Protein 2RK0 (pdb70)

B-factor: mean 25.11, std 7.61, range [10.43, 60.38]

CATH classification: 3.10.180.10

Nearest PDB structures (foldseek):
  2rk0-assembly1_A  TM=1.008E+00  e=3.503E-29  Parafrankia sp. EAN1pec
  2rk0-assembly1_B  TM=9.893E-01  e=8.259E-25  Parafrankia sp. EAN1pec
  3e5d-assembly1_A-2  TM=8.668E-01  e=5.457E-07  Listeria monocytogenes serotype 4b str. F2365
  3vcx-assembly1_B  TM=6.647E-01  e=2.657E-06  Rhodopseudomonas palustris CGA009
  3vcx-assembly1_A  TM=6.670E-01  e=6.870E-06  Rhodopseudomonas palustris CGA009

Structure (mmCIF, N/CA/C/O backbone):
data_2RK0
#
_entry.id   2RK0
#
_cell.length_a   69.445
_cell.length_b   69.445
_cell.length_c   213.958
_cell.angle_alpha   90.00
_cell.angle_beta   90.00
_cell.angle_gamma   120.00
#
_symmetry.space_group_name_H-M   'P 61 2 2'
#
loop_
_entity.id
_entity.type
_entity.pdbx_description
1 polymer 'Glyoxalase/Bleomycin resistance protein/dioxygenase domain'
2 water water
#
loop_
_atom_site.group_PDB
_atom_site.id
_atom_site.type_symbol
_atom_site.label_atom_id
_atom_site.label_alt_id
_atom_site.label_comp_id
_atom_site.label_asym_id
_atom_site.label_entity_id
_atom_site.label_seq_id
_atom_site.pdbx_PDB_ins_code
_atom_site.Cartn_x
_atom_site.Cartn_y
_atom_site.Cartn_z
_atom_site.occupancy
_atom_site.B_iso_or_equiv
_atom_site.auth_seq_id
_atom_site.auth_comp_id
_atom_site.auth_asym_id
_atom_site.auth_atom_id
_atom_site.pdbx_PDB_model_num
ATOM 1 N N . SER A 1 2 ? 62.554 15.692 -0.661 1.00 29.54 2 SER A N 1
ATOM 2 C CA . SER A 1 2 ? 61.225 15.646 0.003 1.00 30.17 2 SER A CA 1
ATOM 3 C C . SER A 1 2 ? 60.358 16.848 -0.378 1.00 29.80 2 SER A C 1
ATOM 4 O O . SER A 1 2 ? 60.864 17.859 -0.869 1.00 26.80 2 SER A O 1
ATOM 7 N N . LEU A 1 3 ? 59.049 16.726 -0.166 1.00 29.33 3 LEU A N 1
ATOM 8 C CA . LEU A 1 3 ? 58.125 17.818 -0.453 1.00 30.95 3 LEU A CA 1
ATOM 9 C C . LEU A 1 3 ? 58.563 18.945 0.459 1.00 30.59 3 LEU A C 1
ATOM 10 O O . LEU A 1 3 ? 58.922 18.700 1.606 1.00 33.02 3 LEU A O 1
ATOM 15 N N . SER A 1 4 ? 58.533 20.176 -0.034 1.00 29.86 4 SER A N 1
ATOM 16 C CA . SER A 1 4 ? 58.976 21.302 0.777 1.00 29.47 4 SER A CA 1
ATOM 17 C C . SER A 1 4 ? 57.988 22.450 0.899 1.00 29.61 4 SER A C 1
ATOM 18 O O . SER A 1 4 ? 58.377 23.571 1.234 1.00 33.11 4 SER A O 1
ATOM 21 N N . GLY A 1 5 ? 56.715 22.192 0.630 1.00 27.04 5 GLY A N 1
ATOM 22 C CA . GLY A 1 5 ? 55.734 23.255 0.747 1.00 24.88 5 GLY A CA 1
ATOM 23 C C . GLY A 1 5 ? 55.008 23.597 -0.538 1.00 24.32 5 GLY A C 1
ATOM 24 O O . GLY A 1 5 ? 54.925 22.779 -1.462 1.00 22.03 5 GLY A O 1
ATOM 25 N N . VAL A 1 6 ? 54.477 24.814 -0.591 1.00 24.24 6 VAL A N 1
ATOM 26 C CA . VAL A 1 6 ? 53.742 25.277 -1.756 1.00 23.90 6 VAL A CA 1
ATOM 27 C C . VAL A 1 6 ? 54.627 26.061 -2.716 1.00 23.64 6 VAL A C 1
ATOM 28 O O . VAL A 1 6 ? 55.239 27.055 -2.338 1.00 24.36 6 VAL A O 1
ATOM 32 N N . SER A 1 7 ? 54.696 25.607 -3.962 1.00 21.34 7 SER A N 1
ATOM 33 C CA . SER A 1 7 ? 55.483 26.295 -4.977 1.00 22.80 7 SER A CA 1
ATOM 34 C C . SER A 1 7 ? 54.679 27.525 -5.408 1.00 22.61 7 SER A C 1
ATOM 35 O O . SER A 1 7 ? 55.212 28.628 -5.559 1.00 23.77 7 SER A O 1
ATOM 38 N N . HIS A 1 8 ? 53.384 27.319 -5.606 1.00 22.03 8 HIS A N 1
ATOM 39 C CA . HIS A 1 8 ? 52.490 28.404 -5.976 1.00 21.73 8 HIS A CA 1
ATOM 40 C C . HIS A 1 8 ? 51.050 27.942 -6.047 1.00 20.30 8 HIS A C 1
ATOM 41 O O . HIS A 1 8 ? 50.759 26.750 -6.150 1.00 19.30 8 HIS A O 1
ATOM 48 N N . VAL A 1 9 ? 50.143 28.901 -5.978 1.00 19.05 9 VAL A N 1
ATOM 49 C CA . VAL A 1 9 ? 48.730 28.585 -6.044 1.00 19.60 9 VAL A CA 1
ATOM 50 C C . VAL A 1 9 ? 48.155 29.265 -7.263 1.00 19.60 9 VAL A C 1
ATOM 51 O O . VAL A 1 9 ? 48.325 30.466 -7.453 1.00 19.30 9 VAL A O 1
ATOM 55 N N . SER A 1 10 ? 47.484 28.493 -8.103 1.00 18.79 10 SER A N 1
ATOM 56 C CA . SER A 1 10 ? 46.878 29.070 -9.284 1.00 19.55 10 SER A CA 1
ATOM 57 C C . SER A 1 10 ? 45.373 29.120 -9.047 1.00 18.63 10 SER A C 1
ATOM 58 O O . SER A 1 10 ? 44.744 28.092 -8.796 1.00 19.82 10 SER A O 1
ATOM 61 N N . LEU A 1 11 ? 44.811 30.323 -9.110 1.00 18.60 11 LEU A N 1
ATOM 62 C CA . LEU A 1 11 ? 43.387 30.533 -8.891 1.00 16.36 11 LEU A CA 1
ATOM 63 C C . LEU A 1 11 ? 42.654 30.857 -10.181 1.00 17.79 11 LEU A C 1
ATOM 64 O O . LEU A 1 11 ? 43.170 31.572 -11.039 1.00 18.30 11 LEU A O 1
ATOM 69 N N . THR A 1 12 ? 41.451 30.316 -10.316 1.00 16.80 12 THR A N 1
ATOM 70 C CA . THR A 1 12 ? 40.625 30.586 -11.478 1.00 17.40 12 THR A CA 1
ATOM 71 C C . THR A 1 12 ? 39.751 31.787 -11.132 1.00 16.70 12 THR A C 1
ATOM 72 O O . THR A 1 12 ? 39.069 31.791 -10.100 1.00 16.77 12 THR A O 1
ATOM 76 N N . VAL A 1 13 ? 39.794 32.804 -11.983 1.00 17.00 13 VAL A N 1
ATOM 77 C CA . VAL A 1 13 ? 39.019 34.024 -11.767 1.00 19.73 13 VAL A CA 1
ATOM 78 C C . VAL A 1 13 ? 38.212 34.392 -13.008 1.00 20.69 13 VAL A C 1
ATOM 79 O O . VAL A 1 13 ? 38.620 34.103 -14.129 1.00 19.77 13 VAL A O 1
ATOM 83 N N . ARG A 1 14 ? 37.068 35.032 -12.798 1.00 21.32 14 ARG A N 1
ATOM 84 C CA . ARG A 1 14 ? 36.198 35.415 -13.906 1.00 23.43 14 ARG A CA 1
ATOM 85 C C . ARG A 1 14 ? 36.797 36.521 -14.774 1.00 22.21 14 ARG A C 1
ATOM 86 O O . ARG A 1 14 ? 36.740 36.460 -16.000 1.00 22.93 14 ARG A O 1
ATOM 94 N N . ASP A 1 15 ? 37.373 37.526 -14.126 1.00 22.31 15 ASP A N 1
ATOM 95 C CA . ASP A 1 15 ? 37.979 38.639 -14.836 1.00 23.18 15 ASP A CA 1
ATOM 96 C C . ASP A 1 15 ? 39.406 38.885 -14.345 1.00 22.11 15 ASP A C 1
ATOM 97 O O . ASP A 1 15 ? 39.620 39.391 -13.240 1.00 22.43 15 ASP A O 1
ATOM 102 N N . LEU A 1 16 ? 40.377 38.532 -15.180 1.00 21.97 16 LEU A N 1
ATOM 103 C CA . LEU A 1 16 ? 41.786 38.682 -14.842 1.00 22.28 16 LEU A CA 1
ATOM 104 C C . LEU A 1 16 ? 42.188 40.072 -14.347 1.00 24.40 16 LEU A C 1
ATOM 105 O O . LEU A 1 16 ? 42.796 40.207 -13.280 1.00 22.65 16 LEU A O 1
ATOM 110 N N . ASP A 1 17 ? 41.857 41.103 -15.116 1.00 24.84 17 ASP A N 1
ATOM 111 C CA . ASP A 1 17 ? 42.216 42.466 -14.732 1.00 26.47 17 ASP A CA 1
ATOM 112 C C . ASP A 1 17 ? 41.629 42.876 -13.393 1.00 24.39 17 ASP A C 1
ATOM 113 O O . ASP A 1 17 ? 42.300 43.503 -12.581 1.00 24.94 17 ASP A O 1
ATOM 118 N N . ILE A 1 18 ? 40.370 42.529 -13.167 1.00 23.54 18 ILE A N 1
ATOM 119 C CA . ILE A 1 18 ? 39.723 42.886 -11.912 1.00 22.11 18 ILE A CA 1
ATOM 120 C C . ILE A 1 18 ? 40.448 42.228 -10.744 1.00 21.31 18 ILE A C 1
ATOM 121 O O . ILE A 1 18 ? 40.686 42.861 -9.717 1.00 22.22 18 ILE A O 1
ATOM 126 N N . SER A 1 19 ? 40.817 40.963 -10.912 1.00 19.81 19 SER A N 1
ATOM 127 C CA . SER A 1 19 ? 41.519 40.227 -9.860 1.00 20.71 19 SER A CA 1
ATOM 128 C C . SER A 1 19 ? 42.931 40.756 -9.597 1.00 20.65 19 SER A C 1
ATOM 129 O O . SER A 1 19 ? 43.368 40.838 -8.448 1.00 21.57 19 SER A O 1
ATOM 132 N N . CYS A 1 20 ? 43.642 41.111 -10.662 1.00 21.22 20 CYS A N 1
ATOM 133 C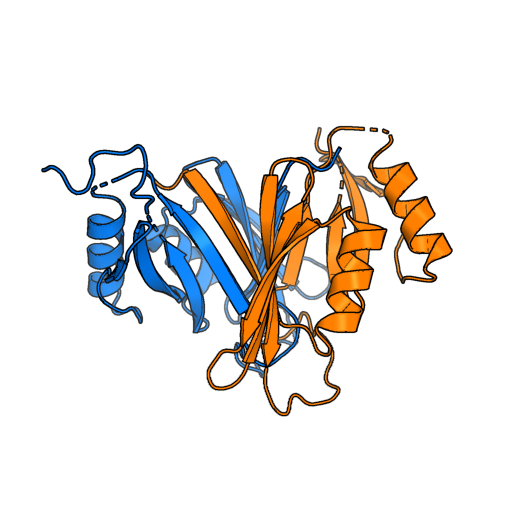 CA . CYS A 1 20 ? 44.993 41.632 -10.513 1.00 20.62 20 CYS A CA 1
ATOM 134 C C . CYS A 1 20 ? 44.955 42.868 -9.638 1.00 20.46 20 CYS A C 1
ATOM 135 O O . CYS A 1 20 ? 45.757 43.011 -8.723 1.00 20.68 20 CYS A O 1
ATOM 138 N N . ARG A 1 21 ? 44.023 43.768 -9.928 1.00 21.10 21 ARG A N 1
ATOM 139 C CA . ARG A 1 21 ? 43.895 44.981 -9.138 1.00 22.26 21 ARG A CA 1
ATOM 140 C C . ARG A 1 21 ? 43.486 44.661 -7.696 1.00 20.93 21 ARG A C 1
ATOM 141 O O . ARG A 1 21 ? 43.985 45.272 -6.750 1.00 20.08 21 ARG A O 1
ATOM 149 N N . TRP A 1 22 ? 42.589 43.695 -7.528 1.00 19.38 22 TRP A N 1
ATOM 150 C CA . TRP A 1 22 ? 42.138 43.333 -6.193 1.00 17.85 22 TRP A CA 1
ATOM 151 C C . TRP A 1 22 ? 43.292 42.790 -5.353 1.00 17.22 22 TRP A C 1
ATOM 152 O O . TRP A 1 22 ? 43.523 43.234 -4.232 1.00 17.29 22 TRP A O 1
ATOM 163 N N . TYR A 1 23 ? 44.016 41.819 -5.892 1.00 16.81 23 TYR A N 1
ATOM 164 C CA . TYR A 1 23 ? 45.115 41.248 -5.142 1.00 16.64 23 TYR A CA 1
ATOM 165 C C . TYR A 1 23 ?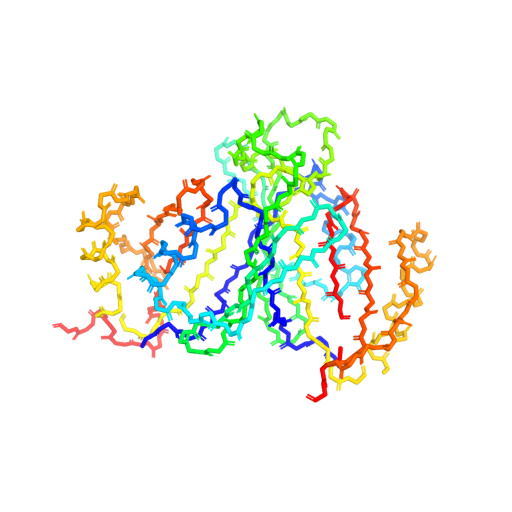 46.232 42.257 -4.880 1.00 18.26 23 TYR A C 1
ATOM 166 O O . TYR A 1 23 ? 46.834 42.262 -3.805 1.00 18.56 23 TYR A O 1
ATOM 175 N N . THR A 1 24 ? 46.493 43.121 -5.854 1.00 18.64 24 THR A N 1
ATOM 176 C CA . THR A 1 24 ? 47.540 44.128 -5.710 1.00 20.92 24 THR A CA 1
ATOM 177 C C . THR A 1 24 ? 47.197 45.061 -4.563 1.00 22.50 24 THR A C 1
ATOM 178 O O . THR A 1 24 ? 48.005 45.289 -3.660 1.00 23.56 24 THR A O 1
ATOM 182 N N . GLU A 1 25 ? 45.977 45.580 -4.601 1.00 23.53 25 GLU A N 1
ATOM 183 C CA . GLU A 1 25 ? 45.479 46.512 -3.599 1.00 25.19 25 GLU A CA 1
ATOM 184 C C . GLU A 1 25 ? 45.316 45.941 -2.189 1.00 24.77 25 GLU A C 1
ATOM 185 O O . GLU A 1 25 ? 45.670 46.593 -1.202 1.00 22.97 25 GLU A O 1
ATOM 191 N N . ILE A 1 26 ? 44.777 44.728 -2.096 1.00 22.96 26 ILE A N 1
ATOM 192 C CA . ILE A 1 26 ? 44.541 44.092 -0.802 1.00 20.80 26 ILE A CA 1
ATOM 193 C C . ILE A 1 26 ? 45.732 43.370 -0.178 1.00 19.40 26 ILE A C 1
ATOM 194 O O . ILE A 1 26 ? 46.029 43.567 0.992 1.00 19.06 26 ILE A O 1
ATOM 199 N N . LEU A 1 27 ? 46.407 42.530 -0.953 1.00 19.83 27 LEU A N 1
ATOM 200 C CA . LEU A 1 27 ? 47.519 41.755 -0.413 1.00 21.33 27 LEU A CA 1
ATOM 201 C C . LEU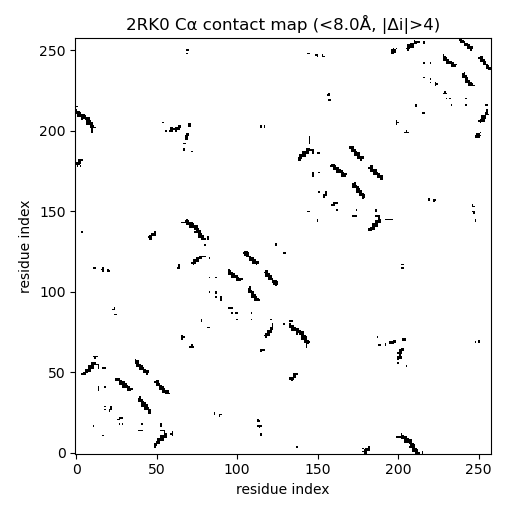 A 1 27 ? 48.899 42.171 -0.897 1.00 22.64 27 LEU A C 1
ATOM 202 O O . LEU A 1 27 ? 49.877 41.467 -0.650 1.00 22.40 27 LEU A O 1
ATOM 207 N N . ASP A 1 28 ? 48.987 43.312 -1.571 1.00 21.92 28 ASP A N 1
ATOM 208 C CA . ASP A 1 28 ? 50.272 43.778 -2.084 1.00 22.98 28 ASP A CA 1
ATOM 209 C C . ASP A 1 28 ? 50.867 42.756 -3.026 1.00 21.88 28 ASP A C 1
ATOM 210 O O . ASP A 1 28 ? 52.085 42.618 -3.129 1.00 19.62 28 ASP A O 1
ATOM 215 N N . TRP A 1 29 ? 49.991 42.017 -3.694 1.00 21.53 29 TRP A N 1
ATOM 216 C CA . TRP A 1 29 ? 50.411 41.032 -4.682 1.00 21.28 29 TRP A CA 1
ATOM 217 C C . TRP A 1 29 ? 51.119 41.860 -5.744 1.00 21.18 29 TRP A C 1
ATOM 218 O O . TRP A 1 29 ? 50.639 42.927 -6.103 1.00 19.50 29 TRP A O 1
ATOM 229 N N . LYS A 1 30 ? 52.257 41.385 -6.237 1.00 24.78 30 LYS A N 1
ATOM 230 C CA . LYS A 1 30 ? 52.978 42.113 -7.274 1.00 25.58 30 LYS A CA 1
ATOM 231 C C . LYS A 1 30 ? 53.079 41.268 -8.531 1.00 25.92 30 LYS A C 1
ATOM 232 O O . LYS A 1 30 ? 53.695 40.206 -8.527 1.00 25.09 30 LYS A O 1
ATOM 238 N N . GLU A 1 31 ? 52.484 41.758 -9.611 1.00 26.27 31 GLU A N 1
ATOM 239 C CA . GLU A 1 31 ? 52.493 41.054 -10.885 1.00 26.72 31 GLU A CA 1
ATOM 240 C C . GLU A 1 31 ? 53.897 41.026 -11.483 1.00 27.65 31 GLU A C 1
ATOM 241 O O . GLU A 1 31 ? 54.547 42.064 -11.592 1.00 24.89 31 GLU A O 1
ATOM 247 N N . LEU A 1 32 ? 54.362 39.839 -11.865 1.00 27.98 32 LEU A N 1
ATOM 248 C CA . LEU A 1 32 ? 55.684 39.704 -12.466 1.00 30.27 32 LEU A CA 1
ATOM 249 C C . LEU A 1 32 ? 55.589 39.503 -13.974 1.00 31.55 32 LEU A C 1
ATOM 250 O O . LEU A 1 32 ? 56.502 39.860 -14.715 1.00 30.46 32 LEU A O 1
ATOM 255 N N . VAL A 1 33 ? 54.481 38.928 -14.424 1.00 32.00 33 VAL A N 1
ATOM 256 C CA . VAL A 1 33 ? 54.290 38.692 -15.847 1.00 33.03 33 VAL A CA 1
ATOM 257 C C . VAL A 1 33 ? 52.904 38.141 -16.116 1.00 33.49 33 VAL A C 1
ATOM 258 O O . VAL A 1 33 ? 52.390 37.331 -15.350 1.00 31.74 33 VAL A O 1
ATOM 262 N N . ARG A 1 34 ? 52.285 38.606 -17.194 1.00 34.42 34 ARG A N 1
ATOM 263 C CA . ARG A 1 34 ? 50.974 38.106 -17.549 1.00 36.10 34 ARG A CA 1
ATOM 264 C C . ARG A 1 34 ? 51.059 37.608 -18.976 1.00 37.04 34 ARG A C 1
ATOM 265 O O . ARG A 1 34 ? 51.780 38.171 -19.804 1.00 38.25 34 ARG A O 1
ATOM 273 N N . GLY A 1 35 ? 50.337 36.538 -19.265 1.00 35.41 35 GLY A N 1
ATOM 274 C CA . GLY A 1 35 ? 50.394 36.001 -20.600 1.00 36.59 35 GLY A CA 1
ATOM 275 C C . GLY A 1 35 ? 49.127 35.337 -21.071 1.00 37.68 35 GLY A C 1
ATOM 276 O O . GLY A 1 35 ? 48.042 35.514 -20.509 1.00 36.38 35 GLY A O 1
ATOM 277 N N . ARG A 1 36 ? 49.288 34.548 -22.120 1.00 38.03 36 ARG A N 1
ATOM 278 C CA . ARG A 1 36 ? 48.186 33.842 -22.730 1.00 38.91 36 ARG A CA 1
ATOM 279 C C . ARG A 1 36 ? 48.514 32.359 -22.781 1.00 39.35 36 ARG A C 1
ATOM 280 O O . ARG A 1 36 ? 49.640 31.968 -23.090 1.00 39.53 36 ARG A O 1
ATOM 288 N N . GLY A 1 37 ? 47.531 31.537 -22.440 1.00 38.90 37 GLY A N 1
ATOM 289 C CA . GLY A 1 37 ? 47.719 30.102 -22.483 1.00 38.04 37 GLY A CA 1
ATOM 290 C C . GLY A 1 37 ? 46.862 29.604 -23.625 1.00 37.85 37 GLY A C 1
ATOM 291 O O . GLY A 1 37 ? 46.405 30.402 -24.445 1.00 37.84 37 GLY A O 1
ATOM 292 N N . ASP A 1 38 ? 46.636 28.299 -23.690 1.00 37.36 38 ASP A N 1
ATOM 293 C CA . ASP A 1 38 ? 45.809 27.733 -24.748 1.00 36.60 38 ASP A CA 1
ATOM 294 C C . ASP A 1 38 ? 44.387 28.302 -24.693 1.00 34.97 38 ASP A C 1
ATOM 295 O O . ASP A 1 38 ? 43.914 28.913 -25.652 1.00 33.55 38 ASP A O 1
ATOM 300 N N . THR A 1 39 ? 43.713 28.105 -23.564 1.00 32.54 39 THR A N 1
ATOM 301 C CA . THR A 1 39 ? 42.349 28.590 -23.393 1.00 30.70 39 THR A CA 1
ATOM 302 C C . THR A 1 39 ? 42.225 29.549 -22.211 1.00 30.97 39 THR A C 1
ATOM 303 O O . THR A 1 39 ? 41.122 29.786 -21.711 1.00 29.82 39 THR A O 1
ATOM 307 N N . THR A 1 40 ? 43.350 30.101 -21.771 1.00 29.15 40 THR A N 1
ATOM 308 C CA . THR A 1 40 ? 43.338 31.009 -20.630 1.00 28.78 40 THR A CA 1
ATOM 309 C C . THR A 1 40 ? 44.265 32.210 -20.768 1.00 29.27 40 THR A C 1
ATOM 310 O O . THR A 1 40 ? 45.139 32.248 -21.633 1.00 29.38 40 THR A O 1
ATOM 314 N N . SER A 1 41 ? 44.041 33.186 -19.893 1.00 29.12 41 SER A N 1
ATOM 315 C CA . SER A 1 41 ? 44.859 34.388 -19.788 1.00 29.21 41 SER A CA 1
ATOM 316 C C . SER A 1 41 ? 45.347 34.269 -18.348 1.00 28.35 41 SER A C 1
ATOM 317 O O . SER A 1 41 ? 44.583 33.865 -17.472 1.00 28.36 41 SER A O 1
ATOM 320 N N . PHE A 1 42 ? 46.605 34.600 -18.092 1.00 27.96 42 PHE A N 1
ATOM 321 C CA . PHE A 1 42 ? 47.115 34.482 -16.738 1.00 27.87 42 PHE A CA 1
ATOM 322 C C . PHE A 1 42 ? 47.995 35.656 -16.345 1.00 26.98 42 PHE A C 1
ATOM 323 O O . PHE A 1 42 ? 48.483 36.408 -17.195 1.00 27.62 42 PHE A O 1
ATOM 331 N N . ALA A 1 43 ? 48.179 35.800 -15.041 1.00 24.20 43 ALA A N 1
ATOM 332 C CA . ALA A 1 43 ? 49.020 36.839 -14.475 1.00 23.38 43 ALA A CA 1
ATOM 333 C C . ALA A 1 43 ? 49.666 36.207 -13.256 1.00 23.40 43 ALA A C 1
ATOM 334 O O . ALA A 1 43 ? 48.982 35.791 -12.319 1.00 21.12 43 ALA A O 1
ATOM 336 N N . HIS A 1 44 ? 50.987 36.101 -13.292 1.00 24.28 44 HIS A N 1
ATOM 337 C CA . HIS A 1 44 ? 51.736 35.520 -12.195 1.00 23.84 44 HIS A CA 1
ATOM 338 C C . HIS A 1 44 ? 52.322 36.631 -11.336 1.00 23.92 44 HIS A C 1
ATOM 339 O O . HIS A 1 44 ? 53.006 37.518 -11.841 1.00 23.30 44 HIS A O 1
ATOM 346 N N . GLY A 1 45 ? 52.053 36.574 -10.038 1.00 21.52 45 GLY A N 1
ATOM 347 C CA . GLY A 1 45 ? 52.579 37.576 -9.133 1.00 22.29 45 GLY A CA 1
ATOM 348 C C . GLY A 1 45 ? 53.047 36.937 -7.841 1.00 22.11 45 GLY A C 1
ATOM 349 O O . GLY A 1 45 ? 52.841 35.742 -7.618 1.00 19.86 45 GLY A O 1
ATOM 350 N N . VAL A 1 46 ? 53.688 37.726 -6.987 1.00 21.71 46 VAL A N 1
ATOM 351 C CA . VAL A 1 46 ? 54.162 37.210 -5.712 1.00 22.49 46 VAL A CA 1
ATOM 352 C C . VAL A 1 46 ? 53.675 38.105 -4.590 1.00 22.67 46 VAL A C 1
ATOM 353 O O . VAL A 1 46 ? 53.535 39.317 -4.764 1.00 21.92 46 VAL A O 1
ATOM 357 N N . LEU A 1 47 ? 53.407 37.501 -3.440 1.00 23.04 47 LEU A N 1
ATOM 358 C CA . LEU A 1 47 ? 52.938 38.240 -2.276 1.00 24.62 47 LEU A CA 1
ATOM 359 C C . LEU A 1 47 ? 54.099 38.524 -1.342 1.00 26.34 47 LEU A C 1
ATOM 360 O O . LEU A 1 47 ? 55.156 37.903 -1.443 1.00 27.62 47 LEU A O 1
ATOM 365 N N . PRO A 1 48 ? 53.928 39.493 -0.436 1.00 27.65 48 PRO A N 1
ATOM 366 C CA . PRO A 1 48 ? 55.029 39.756 0.488 1.00 28.96 48 PRO A CA 1
ATOM 367 C C . PRO A 1 48 ? 55.204 38.419 1.218 1.00 31.42 48 PRO A C 1
ATOM 368 O O . PRO A 1 48 ? 54.218 37.715 1.469 1.00 31.55 48 PRO A O 1
ATOM 372 N N . GLY A 1 49 ? 56.439 38.055 1.540 1.00 30.99 49 GLY A N 1
ATOM 373 C CA . GLY A 1 49 ? 56.663 36.791 2.210 1.00 31.41 49 GLY A CA 1
ATOM 374 C C . GLY A 1 49 ? 57.112 35.734 1.221 1.00 30.89 49 GLY A C 1
ATOM 375 O O . GLY A 1 49 ? 57.635 34.695 1.615 1.00 32.76 49 GLY A O 1
ATOM 376 N N . GLY A 1 50 ? 56.888 35.983 -0.069 1.00 30.01 50 GLY A N 1
ATOM 377 C CA . GLY A 1 50 ? 57.330 35.041 -1.089 1.00 28.81 50 GLY A CA 1
ATOM 378 C C . GLY A 1 50 ? 56.337 34.131 -1.802 1.00 28.33 50 GLY A C 1
ATOM 379 O O . GLY A 1 50 ? 56.686 33.545 -2.830 1.00 26.72 50 GLY A O 1
ATOM 380 N N . LEU A 1 51 ? 55.117 33.999 -1.289 1.00 26.10 51 LEU A N 1
ATOM 381 C CA . LEU A 1 51 ? 54.140 33.117 -1.934 1.00 25.40 51 LEU A CA 1
ATOM 382 C C . LEU A 1 51 ? 53.742 33.561 -3.332 1.00 23.55 51 LEU A C 1
ATOM 383 O O . LEU A 1 51 ? 53.333 34.705 -3.544 1.00 23.19 51 LEU A O 1
ATOM 388 N N . SER A 1 52 ? 53.869 32.644 -4.285 1.00 23.43 52 SER A N 1
ATOM 389 C CA . SER A 1 52 ? 53.506 32.918 -5.668 1.00 23.31 52 SER A CA 1
ATOM 390 C C . SER A 1 52 ? 52.046 32.574 -5.901 1.00 22.31 52 SER A C 1
ATOM 391 O O . SER A 1 52 ? 51.588 31.490 -5.542 1.00 21.38 52 SER A O 1
ATOM 394 N N . ILE A 1 53 ? 51.322 33.507 -6.503 1.00 21.19 53 ILE A N 1
ATOM 395 C CA . ILE A 1 53 ? 49.923 33.293 -6.821 1.00 21.16 53 ILE A CA 1
ATOM 396 C C . ILE A 1 53 ? 49.691 33.632 -8.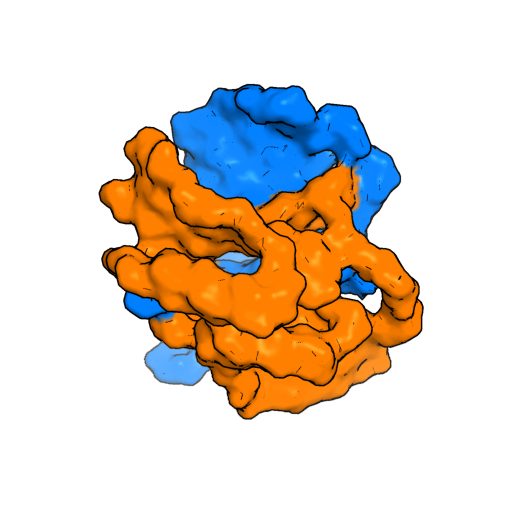282 1.00 20.63 53 ILE A C 1
ATOM 397 O O . ILE A 1 53 ? 50.006 34.736 -8.740 1.00 19.51 53 ILE A O 1
ATOM 402 N N . VAL A 1 54 ? 49.145 32.670 -9.013 1.00 18.82 54 VAL A N 1
ATOM 403 C CA . VAL A 1 54 ? 48.859 32.874 -10.419 1.00 19.74 54 VAL A CA 1
ATOM 404 C C . VAL A 1 54 ? 47.350 33.014 -10.568 1.00 19.35 54 VAL A C 1
ATOM 405 O O . VAL A 1 54 ? 46.594 32.178 -10.078 1.00 17.95 54 VAL A O 1
ATOM 409 N N . LEU A 1 55 ? 46.923 34.096 -11.213 1.00 18.92 55 LEU A N 1
ATOM 410 C CA . LEU A 1 55 ? 45.506 34.350 -11.453 1.00 18.94 55 LEU A CA 1
ATOM 411 C C . LEU A 1 55 ? 45.249 33.865 -12.871 1.00 20.90 55 LEU A C 1
ATOM 412 O O . LEU A 1 55 ? 46.009 34.176 -13.787 1.00 19.55 55 LEU A O 1
ATOM 417 N N . ARG A 1 56 ? 44.181 33.100 -13.061 1.00 21.67 56 ARG A N 1
ATOM 418 C CA . ARG A 1 56 ? 43.905 32.562 -14.383 1.00 23.20 56 ARG A CA 1
ATOM 419 C C . ARG A 1 56 ? 42.446 32.695 -14.827 1.00 23.19 56 ARG A C 1
ATOM 420 O O . ARG A 1 56 ? 41.526 32.250 -14.139 1.00 20.35 56 ARG A O 1
ATOM 428 N N . GLU A 1 57 ? 42.248 33.316 -15.984 1.00 23.19 57 GLU A N 1
ATOM 429 C CA . GLU A 1 57 ? 40.910 33.488 -16.531 1.00 24.93 57 GLU A CA 1
ATOM 430 C C . GLU A 1 57 ? 40.739 32.518 -17.692 1.00 25.45 57 GLU A C 1
ATOM 431 O O . GLU A 1 57 ? 41.519 32.543 -18.640 1.00 26.08 57 GLU A O 1
ATOM 437 N N . HIS A 1 58 ? 39.718 31.667 -17.605 1.00 23.70 58 HIS A N 1
ATOM 438 C CA . HIS A 1 58 ? 39.418 30.681 -18.638 1.00 24.78 58 HIS A CA 1
ATOM 439 C C . HIS A 1 58 ? 38.445 31.268 -19.665 1.00 24.86 58 HIS A C 1
ATOM 440 O O . HIS A 1 58 ? 37.404 31.811 -19.298 1.00 23.02 58 HIS A O 1
ATOM 447 N N . ASP A 1 59 ? 38.781 31.169 -20.950 1.00 26.98 59 ASP A N 1
ATOM 448 C CA . ASP A 1 59 ? 37.901 31.718 -21.983 1.00 28.51 59 ASP A CA 1
ATOM 449 C C . ASP A 1 59 ? 36.490 31.173 -21.831 1.00 29.31 59 ASP A C 1
ATOM 450 O O . ASP A 1 59 ? 35.518 31.881 -22.075 1.00 31.49 59 ASP A O 1
ATOM 455 N N . GLY A 1 60 ? 36.386 29.910 -21.433 1.00 30.01 60 GLY A N 1
ATOM 456 C CA . GLY A 1 60 ? 35.085 29.292 -21.264 1.00 32.05 60 GLY A CA 1
ATOM 457 C C . GLY A 1 60 ? 34.616 29.243 -19.823 1.00 34.02 60 GLY A C 1
ATOM 458 O O . GLY A 1 60 ? 33.799 28.391 -19.457 1.00 34.74 60 GLY A O 1
ATOM 459 N N . GLY A 1 61 ? 35.131 30.146 -18.994 1.00 31.28 61 GLY A N 1
ATOM 460 C CA . GLY A 1 61 ? 34.716 30.171 -17.605 1.00 30.68 61 GLY A CA 1
ATOM 461 C C . GLY A 1 61 ? 33.762 31.323 -17.356 1.00 29.54 61 GLY A C 1
ATOM 462 O O . GLY A 1 61 ? 33.171 31.863 -18.290 1.00 28.71 61 GLY A O 1
ATOM 463 N N . GLY A 1 62 ? 33.604 31.695 -16.090 1.00 28.39 62 GLY A N 1
ATOM 464 C CA . GLY A 1 62 ? 32.733 32.806 -15.754 1.00 27.89 62 GLY A CA 1
ATOM 465 C C . GLY A 1 62 ? 31.245 32.513 -15.691 1.00 26.22 62 GLY A C 1
ATOM 466 O O . GLY A 1 62 ? 30.450 33.440 -15.527 1.00 24.31 62 GLY A O 1
ATOM 467 N N . THR A 1 63 ? 30.862 31.245 -15.822 1.00 24.84 63 THR A N 1
ATOM 468 C CA . THR A 1 63 ? 29.452 30.880 -15.757 1.00 24.86 63 THR A CA 1
ATOM 469 C C . THR A 1 63 ? 29.100 30.267 -14.410 1.00 24.55 63 THR A C 1
ATOM 470 O O . THR A 1 63 ? 27.969 30.404 -13.939 1.00 25.53 63 THR A O 1
ATOM 474 N N . ASP A 1 64 ? 30.061 29.587 -13.792 1.00 23.54 64 ASP A N 1
ATOM 475 C CA . ASP A 1 64 ? 29.841 28.987 -12.474 1.00 24.87 64 ASP A CA 1
ATOM 476 C C . ASP A 1 64 ? 30.426 29.927 -11.425 1.00 23.38 64 ASP A C 1
ATOM 477 O O . ASP A 1 64 ? 31.257 30.771 -11.747 1.00 21.88 64 ASP A O 1
ATOM 482 N N . LEU A 1 65 ? 29.984 29.787 -10.177 1.00 22.55 65 LEU A N 1
ATOM 483 C CA . LEU A 1 65 ? 30.470 30.630 -9.091 1.00 22.30 65 LEU A CA 1
ATOM 484 C C . LEU A 1 65 ? 31.362 29.830 -8.154 1.00 21.24 65 LEU A C 1
ATOM 485 O O . LEU A 1 65 ? 31.333 28.591 -8.154 1.00 19.26 65 LEU A O 1
ATOM 490 N N . PHE A 1 66 ? 32.156 30.529 -7.347 1.00 21.53 66 PHE A N 1
ATOM 491 C CA . PHE A 1 66 ? 32.981 29.818 -6.379 1.00 18.66 66 PHE A CA 1
ATOM 492 C C . PHE A 1 66 ? 31.971 29.104 -5.485 1.00 19.11 66 PHE A C 1
ATOM 493 O O . PHE A 1 66 ? 31.006 29.710 -5.014 1.00 16.02 66 PHE A O 1
ATOM 501 N N . ASP A 1 67 ? 32.189 27.816 -5.258 1.00 18.38 67 ASP A N 1
ATOM 502 C CA . ASP A 1 67 ? 31.286 27.038 -4.432 1.00 19.30 67 ASP A CA 1
ATOM 503 C C . ASP A 1 67 ? 32.099 26.031 -3.629 1.00 20.33 67 ASP A C 1
ATOM 504 O O . ASP A 1 67 ? 32.469 24.980 -4.150 1.00 18.71 67 ASP A O 1
ATOM 509 N N . GLU A 1 68 ? 32.361 26.342 -2.359 1.00 20.16 68 GLU A N 1
ATOM 510 C CA . GLU A 1 68 ? 33.143 25.454 -1.504 1.00 20.39 68 GLU A CA 1
ATOM 511 C C . GLU A 1 68 ? 32.617 24.031 -1.374 1.00 19.91 68 GLU A C 1
ATOM 512 O O . GLU A 1 68 ? 33.344 23.159 -0.905 1.00 18.22 68 GLU A O 1
ATOM 518 N N . THR A 1 69 ? 31.368 23.780 -1.765 1.00 17.99 69 THR A N 1
ATOM 519 C CA . THR A 1 69 ? 30.829 22.424 -1.664 1.00 19.94 69 THR A CA 1
ATOM 520 C C . THR A 1 69 ? 31.259 21.558 -2.854 1.00 21.07 69 THR A C 1
ATOM 521 O O . THR A 1 69 ? 30.950 20.368 -2.902 1.00 20.98 69 THR A O 1
ATOM 525 N N . ARG A 1 70 ? 31.960 22.173 -3.807 1.00 20.93 70 ARG A N 1
ATOM 526 C CA . ARG A 1 70 ? 32.462 21.492 -5.007 1.00 22.66 70 ARG A CA 1
ATOM 527 C C . ARG A 1 70 ? 33.941 21.155 -4.809 1.00 20.67 70 ARG A C 1
ATOM 528 O O . ARG A 1 70 ? 34.682 21.935 -4.205 1.00 19.78 70 ARG A O 1
ATOM 536 N N . PRO A 1 71 ? 34.396 20.005 -5.334 1.00 19.90 71 PRO A N 1
ATOM 537 C CA . PRO A 1 71 ? 35.806 19.628 -5.169 1.00 18.78 71 PRO A CA 1
ATOM 538 C C . PRO A 1 71 ? 36.750 20.727 -5.642 1.00 18.75 71 PRO A C 1
ATOM 539 O O . PRO A 1 71 ? 36.501 21.399 -6.647 1.00 18.78 71 PRO A O 1
ATOM 543 N N . GLY A 1 72 ? 37.837 20.907 -4.911 1.00 17.08 72 GLY A N 1
ATOM 544 C CA . GLY A 1 72 ? 38.789 21.940 -5.261 1.00 16.69 72 GLY A CA 1
ATOM 545 C C . GLY A 1 72 ? 39.125 22.693 -3.991 1.00 15.18 72 GLY A C 1
ATOM 546 O O . GLY A 1 72 ? 39.338 22.076 -2.947 1.00 13.78 72 GLY A O 1
ATOM 547 N N . LEU A 1 73 ? 39.151 24.019 -4.063 1.00 15.05 73 LEU A N 1
ATOM 548 C CA . LEU A 1 73 ? 39.478 24.823 -2.887 1.00 15.25 73 LEU A CA 1
ATOM 549 C C . LEU A 1 73 ? 38.295 25.081 -1.943 1.00 15.91 73 LEU A C 1
ATOM 550 O O . LEU A 1 73 ? 37.226 25.498 -2.381 1.00 17.29 73 LEU A O 1
ATOM 555 N N . ASP A 1 74 ? 38.496 24.814 -0.655 1.00 15.67 74 ASP A N 1
ATOM 556 C CA . ASP A 1 74 ? 37.487 25.081 0.369 1.00 17.03 74 ASP A CA 1
ATOM 557 C C . ASP A 1 74 ? 37.827 26.522 0.785 1.00 17.96 74 ASP A C 1
ATOM 558 O O . ASP A 1 74 ? 36.976 27.419 0.746 1.00 18.42 74 ASP A O 1
ATOM 563 N N . HIS A 1 75 ? 39.084 26.740 1.164 1.00 14.84 75 HIS A N 1
ATOM 564 C CA . HIS A 1 75 ? 39.583 28.072 1.500 1.00 15.66 75 HIS A CA 1
ATOM 565 C C . HIS A 1 75 ? 41.107 28.073 1.635 1.00 15.86 75 HIS A C 1
ATOM 566 O O . HIS A 1 75 ? 41.709 27.032 1.889 1.00 15.40 75 HIS A O 1
ATOM 573 N N . LEU A 1 76 ? 41.718 29.241 1.436 1.00 15.37 76 LEU A N 1
ATOM 574 C CA . LEU A 1 76 ? 43.169 29.396 1.523 1.00 16.90 76 LEU A CA 1
ATOM 575 C C . LEU A 1 76 ? 43.529 30.324 2.689 1.00 16.12 76 LEU A C 1
ATOM 576 O O . LEU A 1 76 ? 43.078 31.462 2.743 1.00 15.02 76 LEU A O 1
ATOM 581 N N . SER A 1 77 ? 44.341 29.830 3.616 1.00 16.19 77 SER A N 1
ATOM 582 C CA . SER A 1 77 ? 44.718 30.614 4.782 1.00 16.70 77 SER A CA 1
ATOM 583 C C . SER A 1 77 ? 46.192 31.025 4.800 1.00 17.34 77 SER A C 1
ATOM 584 O O . SER A 1 77 ? 47.088 30.182 4.741 1.00 15.08 77 SER A O 1
ATOM 587 N N . PHE A 1 78 ? 46.419 32.333 4.889 1.00 17.02 78 PHE A N 1
ATOM 588 C CA . PHE A 1 78 ? 47.763 32.906 4.911 1.00 19.08 78 PHE A CA 1
ATOM 589 C C . PHE A 1 78 ? 48.241 33.158 6.343 1.00 18.54 78 PHE A C 1
ATOM 590 O O . PHE A 1 78 ? 47.442 33.464 7.228 1.00 16.40 78 PHE A O 1
ATOM 598 N N . SER A 1 79 ? 49.546 33.037 6.563 1.00 18.11 79 SER A N 1
ATOM 599 C CA . SER A 1 79 ? 50.118 33.312 7.876 1.00 18.49 79 SER A CA 1
ATOM 600 C C . SER A 1 79 ? 50.552 34.776 7.887 1.00 19.43 79 SER A C 1
ATOM 601 O O . SER A 1 79 ? 51.134 35.246 6.910 1.00 18.33 79 SER A O 1
ATOM 604 N N . VAL A 1 80 ? 50.248 35.496 8.966 1.00 18.98 80 VAL A N 1
ATOM 605 C CA . VAL A 1 80 ? 50.683 36.886 9.106 1.00 20.48 80 VAL A CA 1
ATOM 606 C C . VAL A 1 80 ? 51.531 36.951 10.375 1.00 21.36 80 VAL A C 1
ATOM 607 O O . VAL A 1 80 ? 51.389 36.114 11.269 1.00 22.16 80 VAL A O 1
ATOM 611 N N . GLU A 1 81 ? 52.405 37.942 10.462 1.00 21.16 81 GLU A N 1
ATOM 612 C CA . GLU A 1 81 ? 53.310 38.062 11.599 1.00 20.03 81 GLU A CA 1
ATOM 613 C C . GLU A 1 81 ? 52.834 38.801 12.841 1.00 19.38 81 GLU A C 1
ATOM 614 O O . GLU A 1 81 ? 53.229 38.447 13.954 1.00 17.54 81 GLU A O 1
ATOM 620 N N . SER A 1 82 ? 51.995 39.817 12.674 1.00 17.29 82 SER A N 1
ATOM 621 C CA . SER A 1 82 ? 51.518 40.558 13.838 1.00 18.91 82 SER A CA 1
ATOM 622 C C . SER A 1 82 ? 50.076 40.996 13.674 1.00 17.04 82 SER A C 1
ATOM 623 O O . SER A 1 82 ? 49.512 40.880 12.595 1.00 16.77 82 SER A O 1
ATOM 634 N N . THR A 1 84 ? 49.023 43.966 13.660 1.00 20.41 84 THR A N 1
ATOM 635 C CA . THR A 1 84 ? 48.997 45.107 12.753 1.00 21.19 84 THR A CA 1
ATOM 636 C C . THR A 1 84 ? 48.713 44.656 11.327 1.00 20.81 84 THR A C 1
ATOM 637 O O . THR A 1 84 ? 48.022 45.347 10.583 1.00 21.32 84 THR A O 1
ATOM 641 N N . ASP A 1 85 ? 49.237 43.496 10.946 1.00 19.61 85 ASP A N 1
ATOM 642 C CA . ASP A 1 85 ? 48.984 42.975 9.613 1.00 20.40 85 ASP A CA 1
ATOM 643 C C . ASP A 1 85 ? 47.475 42.788 9.420 1.00 18.94 85 ASP A C 1
ATOM 644 O O . ASP A 1 85 ? 46.929 43.110 8.365 1.00 16.73 85 ASP A O 1
ATOM 649 N N . LEU A 1 86 ? 46.809 42.265 10.442 1.00 17.80 86 LEU A N 1
ATOM 650 C CA . LEU A 1 86 ? 45.365 42.043 10.381 1.00 19.67 86 LEU A CA 1
ATOM 651 C C . LEU A 1 86 ? 44.619 43.369 10.374 1.00 19.68 86 LEU A C 1
ATOM 652 O O . LEU A 1 86 ? 43.631 43.531 9.657 1.00 20.01 86 LEU A O 1
ATOM 657 N N . ASP A 1 87 ? 45.095 44.315 11.179 1.00 20.97 87 ASP A N 1
ATOM 658 C CA . ASP A 1 87 ? 44.469 45.629 11.266 1.00 21.23 87 ASP A CA 1
ATOM 659 C C . ASP A 1 87 ? 44.519 46.295 9.902 1.00 19.65 87 ASP A C 1
ATOM 660 O O . ASP A 1 87 ? 43.542 46.885 9.459 1.00 21.30 87 ASP A O 1
ATOM 665 N N . VAL A 1 88 ? 45.666 46.188 9.239 1.00 20.46 88 VAL A N 1
ATOM 666 C CA . VAL A 1 88 ? 45.836 46.791 7.926 1.00 20.46 88 VAL A CA 1
ATOM 667 C C . VAL A 1 88 ? 44.927 46.126 6.892 1.00 20.23 88 VAL A C 1
ATOM 668 O O . VAL A 1 88 ? 44.307 46.807 6.066 1.00 17.93 88 VAL A O 1
ATOM 672 N N . LEU A 1 89 ? 44.845 44.799 6.935 1.00 18.24 89 LEU A N 1
ATOM 673 C CA . LEU A 1 89 ? 43.986 44.068 6.005 1.00 19.51 89 LEU A CA 1
ATOM 674 C C . LEU A 1 89 ? 42.532 44.515 6.161 1.00 18.04 89 LEU A C 1
ATOM 675 O O . LEU A 1 89 ? 41.843 44.769 5.176 1.00 14.57 89 LEU A O 1
ATOM 680 N N . GLU A 1 90 ? 42.058 44.594 7.399 1.00 18.20 90 GLU A N 1
ATOM 681 C CA . GLU A 1 90 ? 40.677 45.013 7.625 1.00 22.22 90 GLU A CA 1
ATOM 682 C C . GLU A 1 90 ? 40.431 46.405 7.052 1.00 22.37 90 GLU A C 1
ATOM 683 O O . GLU A 1 90 ? 39.387 46.667 6.464 1.00 20.45 90 GLU A O 1
ATOM 689 N N . GLU A 1 91 ? 41.403 47.294 7.234 1.00 23.96 91 GLU A N 1
ATOM 690 C CA . GLU A 1 91 ? 41.294 48.660 6.734 1.00 24.62 91 GLU A CA 1
ATOM 691 C C . GLU A 1 91 ? 41.172 48.666 5.215 1.00 22.85 91 GLU A C 1
ATOM 692 O O . GLU A 1 91 ? 40.317 49.350 4.651 1.00 20.96 91 GLU A O 1
ATOM 698 N N . ARG A 1 92 ? 42.031 47.903 4.553 1.00 22.06 92 ARG A N 1
ATOM 699 C CA . ARG A 1 92 ? 42.011 47.819 3.096 1.00 21.85 92 ARG A CA 1
ATOM 700 C C . ARG A 1 92 ? 40.726 47.174 2.585 1.00 21.85 92 ARG A C 1
ATOM 701 O O . ARG A 1 92 ? 40.121 47.646 1.617 1.00 19.37 92 ARG A O 1
ATOM 709 N N . LEU A 1 93 ? 40.313 46.088 3.233 1.00 20.42 93 LEU A N 1
ATOM 710 C CA . LEU A 1 93 ? 39.095 45.387 2.829 1.00 22.12 93 LEU A CA 1
ATOM 711 C C . LEU A 1 93 ? 37.893 46.319 2.933 1.00 22.35 93 LEU A C 1
ATOM 712 O O . LEU A 1 93 ? 37.080 46.400 2.015 1.00 20.25 93 LEU A O 1
ATOM 717 N N . ALA A 1 94 ? 37.797 47.025 4.054 1.00 23.62 94 ALA A N 1
ATOM 718 C CA . ALA A 1 94 ? 36.699 47.953 4.284 1.00 26.06 94 ALA A CA 1
ATOM 719 C C . ALA A 1 94 ? 36.715 49.063 3.241 1.00 27.95 94 ALA A C 1
ATOM 720 O O . ALA A 1 94 ? 35.703 49.348 2.598 1.00 28.25 94 ALA A O 1
ATOM 722 N N . LYS A 1 95 ? 37.877 49.687 3.078 1.00 29.69 95 LYS A N 1
ATOM 723 C CA . LYS A 1 95 ? 38.043 50.770 2.119 1.00 31.13 95 LYS A CA 1
ATOM 724 C C . LYS A 1 95 ? 37.624 50.306 0.724 1.00 31.56 95 LYS A C 1
ATOM 725 O O . LYS A 1 95 ? 37.021 51.061 -0.037 1.00 31.07 95 LYS A O 1
ATOM 731 N N . ALA A 1 96 ? 37.934 49.053 0.401 1.00 30.27 96 ALA A N 1
ATOM 732 C CA . ALA A 1 96 ? 37.602 48.489 -0.902 1.00 30.05 96 ALA A CA 1
ATOM 733 C C . ALA A 1 96 ? 36.163 47.981 -0.993 1.00 29.25 96 ALA A C 1
ATOM 734 O O . ALA A 1 96 ? 35.692 47.607 -2.070 1.00 28.30 96 ALA A O 1
ATOM 736 N N . GLY A 1 97 ? 35.463 47.966 0.135 1.00 29.07 97 GLY A N 1
ATOM 737 C CA . GLY A 1 97 ? 34.091 47.492 0.132 1.00 27.56 97 GLY A CA 1
ATOM 738 C C . GLY A 1 97 ? 34.018 45.992 -0.104 1.00 26.63 97 GLY A C 1
ATOM 739 O O . GLY A 1 97 ? 33.033 45.480 -0.630 1.00 25.45 97 GLY A O 1
ATOM 740 N N . ALA A 1 98 ? 35.072 45.285 0.287 1.00 24.89 98 ALA A N 1
ATOM 741 C CA . ALA A 1 98 ? 35.123 43.837 0.130 1.00 22.84 98 ALA A CA 1
ATOM 742 C C . ALA A 1 98 ? 34.301 43.128 1.210 1.00 20.75 98 ALA A C 1
ATOM 743 O O . ALA A 1 98 ? 33.871 43.748 2.186 1.00 20.66 98 ALA A O 1
ATOM 745 N N . ALA A 1 99 ? 34.081 41.828 1.027 1.00 19.72 99 ALA A N 1
ATOM 746 C CA . ALA A 1 99 ? 33.342 41.026 1.998 1.00 19.46 99 ALA A CA 1
ATOM 747 C C . ALA A 1 99 ? 34.324 40.467 3.030 1.00 20.13 99 ALA A C 1
ATOM 748 O O . ALA A 1 99 ? 35.344 39.876 2.674 1.00 19.93 99 ALA A O 1
ATOM 750 N N . PHE A 1 100 ? 34.021 40.666 4.309 1.00 20.19 100 PHE A N 1
ATOM 751 C CA . PHE A 1 100 ? 34.886 40.171 5.369 1.00 19.31 100 PHE A CA 1
ATOM 752 C C . PHE A 1 100 ? 34.237 40.341 6.732 1.00 19.27 100 PHE A C 1
ATOM 753 O O . PHE A 1 100 ? 33.326 41.150 6.907 1.00 18.30 100 PHE A O 1
ATOM 761 N N . THR A 1 101 ? 34.708 39.556 7.690 1.00 19.17 101 THR A N 1
ATOM 762 C CA . THR A 1 101 ? 34.209 39.637 9.053 1.00 22.30 101 THR A CA 1
ATOM 763 C C . THR A 1 101 ? 35.353 40.181 9.894 1.00 22.39 101 THR A C 1
ATOM 764 O O . THR A 1 101 ? 36.520 40.001 9.553 1.00 21.55 101 THR A O 1
ATOM 768 N N . PRO A 1 102 ? 35.029 40.872 10.995 1.00 24.02 102 PRO A N 1
ATOM 769 C CA . PRO A 1 102 ? 36.060 41.434 11.871 1.00 23.00 102 PRO A CA 1
ATOM 770 C C . PRO A 1 102 ? 37.014 40.333 12.330 1.00 21.91 102 PRO A C 1
ATOM 771 O O . PRO A 1 102 ? 36.630 39.167 12.430 1.00 18.95 102 PRO A O 1
ATOM 775 N N . THR A 1 103 ? 38.257 40.699 12.609 1.00 20.90 103 THR A N 1
ATOM 776 C CA . THR A 1 103 ? 39.217 39.715 13.075 1.00 21.64 103 THR A CA 1
ATOM 777 C C . THR A 1 103 ? 38.644 39.047 14.319 1.00 21.00 103 THR A C 1
ATOM 778 O O . THR A 1 103 ? 38.156 39.710 15.225 1.00 20.57 103 THR A O 1
ATOM 782 N N . GLN A 1 104 ? 38.692 37.726 14.358 1.00 21.09 104 GLN A N 1
ATOM 783 C CA . GLN A 1 104 ? 38.147 37.009 15.498 1.00 20.66 104 GLN A CA 1
ATOM 784 C C . GLN A 1 104 ? 39.222 36.397 16.381 1.00 20.16 104 GLN A C 1
ATOM 785 O O . GLN A 1 104 ? 40.169 35.777 15.892 1.00 16.94 104 GLN A O 1
ATOM 791 N N . GLU A 1 105 ? 39.080 36.593 17.691 1.00 19.76 105 GLU A N 1
ATOM 792 C CA . GLU A 1 105 ? 40.027 36.039 18.644 1.00 19.00 105 GLU A CA 1
ATOM 793 C C . GLU A 1 105 ? 39.575 34.633 19.012 1.00 18.12 105 GLU A C 1
ATOM 794 O O . GLU A 1 105 ? 38.452 34.428 19.472 1.00 16.98 105 GLU A O 1
ATOM 800 N N . LEU A 1 106 ? 40.459 33.668 18.791 1.00 17.59 106 LEU A N 1
ATOM 801 C CA . LEU A 1 106 ? 40.171 32.275 19.085 1.00 17.78 106 LEU A CA 1
ATOM 802 C C . LEU A 1 106 ? 41.211 31.734 20.054 1.00 17.79 106 LEU A C 1
ATOM 803 O O . LEU A 1 106 ? 42.212 32.386 20.329 1.00 19.35 106 LEU A O 1
ATOM 808 N N . PRO A 1 107 ? 40.986 30.529 20.587 1.00 19.04 107 PRO A N 1
ATOM 809 C CA . PRO A 1 107 ? 41.930 29.934 21.533 1.00 20.17 107 PRO A CA 1
ATOM 810 C C . PRO A 1 107 ? 43.378 29.858 21.052 1.00 21.63 107 PRO A C 1
ATOM 811 O O . PRO A 1 107 ? 44.302 30.160 21.801 1.00 21.08 107 PRO A O 1
ATOM 815 N N . PHE A 1 108 ? 43.573 29.484 19.794 1.00 22.50 108 PHE A N 1
ATOM 816 C CA . PHE A 1 108 ? 44.919 29.335 19.273 1.00 23.32 108 PHE A CA 1
ATOM 817 C C . PHE A 1 108 ? 45.429 30.442 18.370 1.00 21.70 108 PHE A C 1
ATOM 818 O O . PHE A 1 108 ? 46.497 30.313 17.779 1.00 20.16 108 PHE A O 1
ATOM 826 N N . GLY A 1 109 ? 44.673 31.530 18.271 1.00 19.37 109 GLY A N 1
ATOM 827 C CA . GLY A 1 109 ? 45.097 32.641 17.439 1.00 18.41 109 GLY A CA 1
ATOM 828 C C . GLY A 1 109 ? 43.962 33.549 17.017 1.00 17.60 109 GLY A C 1
ATOM 829 O O . GLY A 1 109 ? 42.850 33.443 17.541 1.00 17.56 109 GLY A O 1
ATOM 830 N N . TRP A 1 110 ? 44.250 34.442 16.071 1.00 14.85 110 TRP A N 1
ATOM 831 C CA . TRP A 1 110 ? 43.268 35.384 15.539 1.00 16.30 110 TRP A CA 1
ATOM 832 C C . TRP A 1 110 ? 43.114 35.081 14.053 1.00 18.14 110 TRP A C 1
ATOM 833 O O . TRP A 1 110 ? 44.098 34.800 13.364 1.00 16.38 110 TRP A O 1
ATOM 844 N N . ILE A 1 111 ? 41.884 35.136 13.561 1.00 18.01 111 ILE A N 1
ATOM 845 C CA . ILE A 1 111 ? 41.634 34.869 12.151 1.00 20.40 111 ILE A CA 1
ATOM 846 C C . ILE A 1 111 ? 40.781 35.967 11.537 1.00 19.39 111 ILE A C 1
ATOM 847 O O . ILE A 1 111 ? 39.822 36.449 12.148 1.00 17.57 111 ILE A O 1
ATOM 852 N N . LEU A 1 112 ? 41.148 36.362 10.327 1.00 17.37 112 LEU A N 1
ATOM 853 C CA . LEU A 1 112 ? 40.405 37.365 9.582 1.00 17.54 112 LEU A CA 1
ATOM 854 C C . LEU A 1 112 ? 39.927 36.628 8.338 1.00 17.55 112 LEU A C 1
ATOM 855 O O . LEU A 1 112 ? 40.738 36.198 7.519 1.00 18.62 112 LEU A O 1
ATOM 860 N N . ALA A 1 113 ? 38.617 36.445 8.209 1.00 16.18 113 ALA A N 1
ATOM 861 C CA . ALA A 1 113 ? 38.079 35.735 7.057 1.00 14.70 113 ALA A CA 1
ATOM 862 C C . ALA A 1 113 ? 37.544 36.733 6.040 1.00 15.85 113 ALA A C 1
ATOM 863 O O . ALA A 1 113 ? 36.778 37.638 6.386 1.00 14.49 113 ALA A O 1
ATOM 865 N N . PHE A 1 114 ? 37.957 36.580 4.784 1.00 14.62 114 PHE A N 1
ATOM 866 C CA . PHE A 1 114 ? 37.515 37.492 3.737 1.00 15.47 114 PHE A CA 1
ATOM 867 C C . PHE A 1 114 ? 37.399 36.801 2.379 1.00 16.30 114 PHE A C 1
ATOM 868 O O . PHE A 1 114 ? 37.817 35.651 2.207 1.00 16.26 114 PHE A O 1
ATOM 876 N N . ARG A 1 115 ? 36.821 37.507 1.415 1.00 17.55 115 ARG A N 1
ATOM 877 C CA . ARG A 1 115 ? 36.630 36.954 0.080 1.00 17.89 115 ARG A CA 1
ATOM 878 C C . ARG A 1 115 ? 37.251 37.863 -0.965 1.00 17.98 115 ARG A C 1
ATOM 879 O O . ARG A 1 115 ? 37.320 39.071 -0.773 1.00 17.54 115 ARG A O 1
ATOM 887 N N . ASP A 1 116 ? 37.699 37.292 -2.075 1.00 16.46 116 ASP A N 1
ATOM 888 C CA . ASP A 1 116 ? 38.267 38.131 -3.112 1.00 17.33 116 ASP A CA 1
ATOM 889 C C . ASP A 1 116 ? 37.152 38.521 -4.069 1.00 16.05 116 ASP A C 1
ATOM 890 O O . ASP A 1 116 ? 35.981 38.232 -3.806 1.00 15.37 116 ASP A O 1
ATOM 895 N N . ALA A 1 117 ? 37.508 39.176 -5.167 1.00 15.86 117 ALA A N 1
ATOM 896 C CA . ALA A 1 117 ? 36.524 39.628 -6.147 1.00 16.49 117 ALA A CA 1
ATOM 897 C C . ALA A 1 117 ? 35.612 38.521 -6.686 1.00 18.17 117 ALA A C 1
ATOM 898 O O . ALA A 1 117 ? 34.499 38.795 -7.127 1.00 18.48 117 ALA A O 1
ATOM 900 N N . ASP A 1 118 ? 36.082 37.276 -6.649 1.00 18.63 118 ASP A N 1
ATOM 901 C CA . ASP A 1 118 ? 35.282 36.144 -7.117 1.00 19.44 118 ASP A CA 1
ATOM 902 C C . ASP A 1 118 ? 34.652 35.371 -5.959 1.00 18.91 118 ASP A C 1
ATOM 903 O O . ASP A 1 118 ? 34.157 34.257 -6.129 1.00 18.29 118 ASP A O 1
ATOM 908 N N . ASN A 1 119 ? 34.677 35.972 -4.776 1.00 18.58 119 ASN A N 1
ATOM 909 C CA . ASN A 1 119 ? 34.110 35.350 -3.589 1.00 19.09 119 ASN A CA 1
ATOM 910 C C . ASN A 1 119 ? 34.897 34.135 -3.117 1.00 17.66 119 ASN A C 1
ATOM 911 O O . ASN A 1 119 ? 34.400 33.333 -2.329 1.00 19.18 119 ASN A O 1
ATOM 916 N N . ILE A 1 120 ? 36.119 33.982 -3.604 1.00 16.67 120 ILE A N 1
ATOM 917 C CA . ILE A 1 120 ? 36.936 32.855 -3.174 1.00 17.03 120 ILE A CA 1
ATOM 918 C C . ILE A 1 120 ? 37.254 33.072 -1.693 1.00 17.03 120 ILE A C 1
ATOM 919 O O . ILE A 1 120 ? 37.620 34.180 -1.285 1.00 16.56 120 ILE A O 1
ATOM 924 N N . ALA A 1 121 ? 37.095 32.022 -0.892 1.00 15.48 121 ALA A N 1
ATOM 925 C CA . ALA A 1 121 ? 37.329 32.113 0.541 1.00 15.59 121 ALA A CA 1
ATOM 926 C C . ALA A 1 121 ? 38.798 32.130 0.953 1.00 16.77 121 ALA A C 1
ATOM 927 O O . ALA A 1 121 ? 39.534 31.173 0.710 1.00 15.04 121 ALA A O 1
ATOM 929 N N . LEU A 1 122 ? 39.198 33.226 1.597 1.00 17.20 122 LEU A N 1
ATOM 930 C CA . LEU A 1 122 ? 40.561 33.425 2.075 1.00 17.62 122 LEU A CA 1
ATOM 931 C C . LEU A 1 122 ? 40.562 33.753 3.569 1.00 17.41 122 LEU A C 1
ATOM 932 O O . LEU A 1 122 ? 39.540 34.168 4.131 1.00 14.26 122 LEU A O 1
ATOM 937 N N . GLU A 1 123 ? 41.716 33.560 4.202 1.00 16.17 123 GLU A N 1
ATOM 938 C CA . GLU A 1 123 ? 41.882 33.840 5.621 1.00 18.51 123 GLU A CA 1
ATOM 939 C C . GLU A 1 123 ? 43.298 34.336 5.906 1.00 18.08 123 GLU A C 1
ATOM 940 O O . GLU A 1 123 ? 44.240 34.023 5.171 1.00 15.81 123 GLU A O 1
ATOM 946 N N . ALA A 1 124 ? 43.425 35.120 6.971 1.00 17.50 124 ALA A N 1
ATOM 947 C CA . ALA A 1 124 ? 44.718 35.620 7.438 1.00 17.90 124 ALA A CA 1
ATOM 948 C C . ALA A 1 124 ? 44.739 35.138 8.881 1.00 17.55 124 ALA A C 1
ATOM 949 O O . ALA A 1 124 ? 43.791 35.372 9.635 1.00 16.37 124 ALA A O 1
ATOM 959 N N . LEU A 1 126 ? 46.949 34.601 12.682 1.00 17.79 126 LEU A N 1
ATOM 960 C CA . LEU A 1 126 ? 48.006 35.008 13.612 1.00 18.84 126 LEU A CA 1
ATOM 961 C C . LEU A 1 126 ? 47.998 34.033 14.788 1.00 19.02 126 LEU A C 1
ATOM 962 O O . LEU A 1 126 ? 46.962 33.831 15.427 1.00 18.75 126 LEU A O 1
ATOM 967 N N . GLY A 1 127 ? 49.147 33.431 15.073 1.00 17.70 127 GLY A N 1
ATOM 968 C CA . GLY A 1 127 ? 49.235 32.470 16.160 1.00 18.65 127 GLY A CA 1
ATOM 969 C C . GLY A 1 127 ? 49.265 33.088 17.545 1.00 19.32 127 GLY A C 1
ATOM 970 O O . GLY A 1 127 ? 49.629 34.242 17.709 1.00 20.29 127 GLY A O 1
ATOM 971 N N . ARG A 1 128 ? 48.896 32.305 18.549 1.00 20.60 128 ARG A N 1
ATOM 972 C CA . ARG A 1 128 ? 48.870 32.799 19.919 1.00 20.43 128 ARG A CA 1
ATOM 973 C C . ARG A 1 128 ? 49.946 32.168 20.804 1.00 20.60 128 ARG A C 1
ATOM 974 O O . ARG A 1 128 ? 50.782 32.869 21.382 1.00 20.60 128 ARG A O 1
ATOM 982 N N . GLU A 1 129 ? 49.917 30.842 20.907 1.00 19.96 129 GLU A N 1
ATOM 983 C CA . GLU A 1 129 ? 50.865 30.105 21.743 1.00 20.51 129 GLU A CA 1
ATOM 984 C C . GLU A 1 129 ? 52.309 30.375 21.349 1.00 18.56 129 GLU A C 1
ATOM 985 O O . GLU A 1 129 ? 52.668 30.255 20.182 1.00 15.47 129 GLU A O 1
ATOM 991 N N . GLY A 1 130 ? 53.129 30.747 22.329 1.00 18.85 130 GLY A N 1
ATOM 992 C CA . GLY A 1 130 ? 54.533 31.007 22.068 1.00 18.60 130 GLY A CA 1
ATOM 993 C C . GLY A 1 130 ? 54.819 32.435 21.642 1.00 21.22 130 GLY A C 1
ATOM 994 O O . GLY A 1 130 ? 55.979 32.808 21.447 1.00 21.84 130 GLY A O 1
ATOM 995 N N . HIS A 1 131 ? 53.761 33.228 21.484 1.00 19.98 131 HIS A N 1
ATOM 996 C CA . HIS A 1 131 ? 53.880 34.625 21.088 1.00 19.70 131 HIS A CA 1
ATOM 997 C C . HIS A 1 131 ? 53.336 35.493 22.222 1.00 20.24 131 HIS A C 1
ATOM 998 O O . HIS A 1 131 ? 52.872 34.973 23.237 1.00 18.92 131 HIS A O 1
ATOM 1005 N N . HIS A 1 132 ? 53.377 36.810 22.042 1.00 19.47 132 HIS A N 1
ATOM 1006 C CA . HIS A 1 132 ? 52.886 37.730 23.069 1.00 21.21 132 HIS A CA 1
ATOM 1007 C C . HIS A 1 132 ? 51.888 38.739 22.500 1.00 22.82 132 HIS A C 1
ATOM 1008 O O . HIS A 1 132 ? 51.722 39.841 23.035 1.00 23.12 132 HIS A O 1
ATOM 1015 N N . HIS A 1 133 ? 51.225 38.357 21.414 1.00 21.98 133 HIS A N 1
ATOM 1016 C CA . HIS A 1 133 ? 50.266 39.236 20.763 1.00 22.84 133 HIS A CA 1
ATOM 1017 C C . HIS A 1 133 ? 49.073 39.552 21.653 1.00 23.48 133 HIS A C 1
ATOM 1018 O O . HIS A 1 133 ? 48.395 40.556 21.442 1.00 24.54 133 HIS A O 1
ATOM 1025 N N . HIS A 1 134 ? 48.821 38.694 22.639 1.00 24.55 134 HIS A N 1
ATOM 1026 C CA . HIS A 1 134 ? 47.702 38.871 23.564 1.00 26.36 134 HIS A CA 1
ATOM 1027 C C . HIS A 1 134 ? 48.156 39.502 24.872 1.00 28.04 134 HIS A C 1
ATOM 1028 O O . HIS A 1 134 ? 47.375 39.619 25.822 1.00 25.69 134 HIS A O 1
ATOM 1035 N N . HIS A 1 135 ? 49.422 39.905 24.912 1.00 29.51 135 HIS A N 1
ATOM 1036 C CA . HIS A 1 135 ? 50.011 40.514 26.099 1.00 32.92 135 HIS A CA 1
ATOM 1037 C C . HIS A 1 135 ? 50.294 42.006 25.975 1.00 34.45 135 HIS A C 1
ATOM 1038 O O . HIS A 1 135 ? 51.066 42.546 26.763 1.00 34.74 135 HIS A O 1
ATOM 1045 N N . HIS A 1 136 ? 49.687 42.673 25.001 1.00 35.64 136 HIS A N 1
ATOM 1046 C CA . HIS A 1 136 ? 49.918 44.104 24.832 1.00 38.21 136 HIS A CA 1
ATOM 1047 C C . HIS A 1 136 ? 48.729 44.947 25.286 1.00 40.19 136 HIS A C 1
ATOM 1048 O O . HIS A 1 136 ? 48.733 46.171 25.018 1.00 41.76 136 HIS A O 1
ATOM 1056 N N . SER B 1 2 ? 54.449 41.280 8.444 1.00 28.59 2 SER B N 1
ATOM 1057 C CA . SER B 1 2 ? 53.648 41.223 7.192 1.00 28.65 2 SER B CA 1
ATOM 1058 C C . SER B 1 2 ? 53.174 39.797 6.950 1.00 28.77 2 SER B C 1
ATOM 1059 O O . SER B 1 2 ? 53.254 38.947 7.835 1.00 27.66 2 SER B O 1
ATOM 1062 N N . LEU B 1 3 ? 52.675 39.551 5.744 1.00 28.41 3 LEU B N 1
ATOM 1063 C CA . LEU B 1 3 ? 52.203 38.229 5.370 1.00 29.11 3 LEU B CA 1
ATOM 1064 C C . LEU B 1 3 ? 53.453 37.412 5.072 1.00 28.56 3 LEU B C 1
ATOM 1065 O O . LEU B 1 3 ? 54.326 37.857 4.331 1.00 28.49 3 LEU B O 1
ATOM 1070 N N . SER B 1 4 ? 53.554 36.224 5.653 1.00 28.68 4 SER B N 1
ATOM 1071 C CA . SER B 1 4 ? 54.730 35.394 5.426 1.00 30.70 4 SER B CA 1
ATOM 1072 C C . SER B 1 4 ? 54.518 34.310 4.373 1.00 31.12 4 SER B C 1
ATOM 1073 O O . SER B 1 4 ? 55.278 34.220 3.405 1.00 34.77 4 SER B O 1
ATOM 1076 N N . GLY B 1 5 ? 53.491 33.492 4.553 1.00 29.11 5 GLY B N 1
ATOM 1077 C CA . GLY B 1 5 ? 53.225 32.441 3.591 1.00 25.99 5 GLY B CA 1
ATOM 1078 C C . GLY B 1 5 ? 51.882 31.769 3.807 1.00 23.88 5 GLY B C 1
ATOM 1079 O O . GLY B 1 5 ? 50.920 32.410 4.224 1.00 21.63 5 GLY B O 1
ATOM 1080 N N . VAL B 1 6 ? 51.823 30.472 3.525 1.00 22.45 6 VAL B N 1
ATOM 1081 C CA . VAL B 1 6 ? 50.594 29.703 3.683 1.00 22.76 6 VAL B CA 1
ATOM 1082 C C . VAL B 1 6 ? 50.485 29.015 5.040 1.00 23.66 6 VAL B C 1
ATOM 1083 O O . VAL B 1 6 ? 51.343 28.217 5.410 1.00 25.33 6 VAL B O 1
ATOM 1087 N N . SER B 1 7 ? 49.425 29.336 5.777 1.00 20.90 7 SER B N 1
ATOM 1088 C CA . SER B 1 7 ? 49.166 28.730 7.076 1.00 21.65 7 SER B CA 1
ATOM 1089 C C . SER B 1 7 ? 48.644 27.312 6.809 1.00 23.08 7 SER B C 1
ATOM 1090 O O . SER B 1 7 ? 49.064 26.340 7.439 1.00 22.62 7 SER B O 1
ATOM 1093 N N . HIS B 1 8 ? 47.709 27.208 5.872 1.00 20.78 8 HIS B N 1
ATOM 1094 C CA . HIS B 1 8 ? 47.162 25.918 5.476 1.00 20.62 8 HIS B CA 1
ATOM 1095 C C . HIS B 1 8 ? 46.220 26.067 4.297 1.00 19.68 8 HIS B C 1
ATOM 1096 O O . HIS B 1 8 ? 45.698 27.149 4.031 1.00 17.30 8 HIS B O 1
ATOM 1103 N N . VAL B 1 9 ? 46.048 24.976 3.568 1.00 18.80 9 VAL B N 1
ATOM 1104 C CA . VAL B 1 9 ? 45.159 24.950 2.423 1.00 18.30 9 VAL B CA 1
ATOM 1105 C C . VAL B 1 9 ? 44.055 23.966 2.770 1.00 18.66 9 VAL B C 1
ATOM 1106 O O . VAL B 1 9 ? 44.324 22.865 3.251 1.00 17.30 9 VAL B O 1
ATOM 1110 N N . SER B 1 10 ? 42.811 24.363 2.541 1.00 18.38 10 SER B N 1
ATOM 1111 C CA . SER B 1 10 ? 41.689 23.479 2.821 1.00 17.21 10 SER B CA 1
ATOM 1112 C C . SER B 1 10 ? 41.0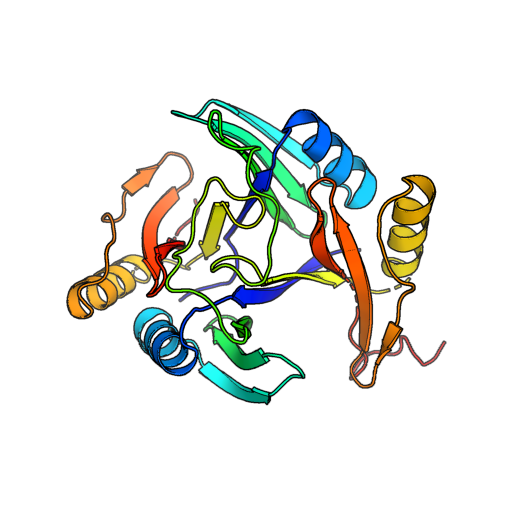99 23.074 1.476 1.00 16.54 10 SER B C 1
ATOM 1113 O O . SER B 1 10 ? 40.710 23.930 0.684 1.00 13.06 10 SER B O 1
ATOM 1116 N N . LEU B 1 11 ? 41.053 21.767 1.223 1.00 16.14 11 LEU B N 1
ATOM 1117 C CA . LEU B 1 11 ? 40.525 21.227 -0.029 1.00 16.44 11 LEU B CA 1
ATOM 1118 C C . LEU B 1 11 ? 39.222 20.463 0.190 1.00 16.71 11 LEU B C 1
ATOM 1119 O O . LEU B 1 11 ? 39.107 19.668 1.122 1.00 15.93 11 LEU B O 1
ATOM 1124 N N . THR B 1 12 ? 38.248 20.703 -0.679 1.00 16.51 12 THR B N 1
ATOM 1125 C CA . THR B 1 12 ? 36.972 20.015 -0.588 1.00 16.98 12 THR B CA 1
ATOM 1126 C C . THR B 1 12 ? 37.070 18.710 -1.375 1.00 16.61 12 THR B C 1
ATOM 1127 O O . THR B 1 12 ? 37.482 18.713 -2.539 1.00 15.76 12 THR B O 1
ATOM 1131 N N . VAL B 1 13 ? 36.704 17.604 -0.727 1.00 17.21 13 VAL B N 1
ATOM 1132 C CA . VAL B 1 13 ? 36.746 16.275 -1.329 1.00 17.36 13 VAL B CA 1
ATOM 1133 C C . VAL B 1 13 ? 35.370 15.607 -1.290 1.00 19.21 13 VAL B C 1
ATOM 1134 O O . VAL B 1 13 ? 34.556 15.894 -0.410 1.00 18.36 13 VAL B O 1
ATOM 1138 N N . ARG B 1 14 ? 35.123 14.704 -2.237 1.00 18.87 14 ARG B N 1
ATOM 1139 C CA . ARG B 1 14 ? 33.845 14.011 -2.308 1.00 22.08 14 ARG B CA 1
ATOM 1140 C C . ARG B 1 14 ? 33.689 12.981 -1.193 1.00 22.79 14 ARG B C 1
ATOM 1141 O O . ARG B 1 14 ? 32.630 12.876 -0.584 1.00 24.15 14 ARG B O 1
ATOM 1149 N N . ASP B 1 15 ? 34.749 12.227 -0.933 1.00 23.74 15 ASP B N 1
ATOM 1150 C CA . ASP B 1 15 ? 34.725 11.201 0.101 1.00 25.61 15 ASP B CA 1
ATOM 1151 C C . ASP B 1 15 ? 35.957 11.333 0.982 1.00 24.84 15 ASP B C 1
ATOM 1152 O O . ASP B 1 15 ? 37.070 10.998 0.569 1.00 24.32 15 ASP B O 1
ATOM 1157 N N . LEU B 1 16 ? 35.749 11.806 2.206 1.00 24.09 16 LEU B N 1
ATOM 1158 C CA . LEU B 1 16 ? 36.839 12.014 3.140 1.00 23.58 16 LEU B CA 1
ATOM 1159 C C . LEU B 1 16 ? 37.774 10.818 3.291 1.00 23.80 16 LEU B C 1
ATOM 1160 O O . LEU B 1 16 ? 38.985 10.949 3.108 1.00 23.20 16 LEU B O 1
ATOM 1165 N N . ASP B 1 17 ? 37.218 9.656 3.619 1.00 24.22 17 ASP B N 1
ATOM 1166 C CA . ASP B 1 17 ? 38.025 8.456 3.803 1.00 25.03 17 ASP B CA 1
ATOM 1167 C C . ASP B 1 17 ? 38.852 8.095 2.585 1.00 24.31 17 ASP B C 1
ATOM 1168 O O . ASP B 1 17 ? 40.028 7.765 2.703 1.00 24.08 17 ASP B O 1
ATOM 1173 N N . ILE B 1 18 ? 38.231 8.145 1.415 1.00 23.40 18 ILE B N 1
ATOM 1174 C CA . ILE B 1 18 ? 38.942 7.831 0.187 1.00 22.40 18 ILE B CA 1
ATOM 1175 C C . ILE B 1 18 ? 40.073 8.837 -0.032 1.00 21.43 18 ILE B C 1
ATOM 1176 O O . ILE B 1 18 ? 41.191 8.458 -0.386 1.00 22.30 18 ILE B O 1
ATOM 1181 N N . SER B 1 19 ? 39.796 10.117 0.198 1.00 19.93 19 SER B N 1
ATOM 1182 C CA . SER B 1 19 ? 40.818 11.144 0.013 1.00 19.84 19 SER B CA 1
ATOM 1183 C C . SER B 1 19 ? 41.926 11.069 1.061 1.00 18.88 19 SER B C 1
ATOM 1184 O O . SER B 1 19 ? 43.092 11.321 0.758 1.00 18.24 19 SER B O 1
ATOM 1187 N N . CYS B 1 20 ? 41.575 10.713 2.292 1.00 18.76 20 CYS B N 1
ATOM 1188 C CA . CYS B 1 20 ? 42.582 10.599 3.344 1.00 21.16 20 CYS B CA 1
ATOM 1189 C C . CYS B 1 20 ? 43.595 9.531 2.973 1.00 21.77 20 CYS B C 1
ATOM 1190 O O . CYS B 1 20 ? 44.797 9.715 3.150 1.00 20.34 20 CYS B O 1
ATOM 1193 N N . ARG B 1 21 ? 43.102 8.407 2.467 1.00 21.58 21 ARG B N 1
ATOM 1194 C CA . ARG B 1 21 ? 43.984 7.324 2.061 1.00 24.41 21 ARG B CA 1
ATOM 1195 C C . ARG B 1 21 ? 44.831 7.744 0.861 1.00 22.57 21 ARG B C 1
ATOM 1196 O O . ARG B 1 21 ? 46.021 7.468 0.804 1.00 22.91 21 ARG B O 1
ATOM 1204 N N . TRP B 1 22 ? 44.212 8.418 -0.100 1.00 22.63 22 TRP B N 1
ATOM 1205 C CA . TRP B 1 22 ? 44.932 8.837 -1.290 1.00 20.67 22 TRP B CA 1
ATOM 1206 C C . TRP B 1 22 ? 46.079 9.783 -0.945 1.00 20.63 22 TRP B C 1
ATOM 1207 O O . TRP B 1 22 ? 47.216 9.574 -1.374 1.00 18.09 22 TRP B O 1
ATOM 1218 N N . TYR B 1 23 ? 45.778 10.824 -0.170 1.00 18.88 23 TYR B N 1
ATOM 1219 C CA . TYR B 1 23 ? 46.802 11.795 0.200 1.00 19.11 23 TYR B CA 1
ATOM 1220 C C . TYR B 1 23 ? 47.893 11.161 1.051 1.00 20.44 23 TYR B C 1
ATOM 1221 O O . TYR B 1 23 ? 49.066 11.501 0.918 1.00 18.55 23 TYR B O 1
ATOM 1230 N N . THR B 1 24 ? 47.509 10.218 1.906 1.00 19.71 24 THR B N 1
ATOM 1231 C CA . THR B 1 24 ? 48.480 9.542 2.756 1.00 20.58 24 THR B CA 1
ATOM 1232 C C . THR B 1 24 ? 49.445 8.711 1.908 1.00 22.29 24 THR B C 1
ATOM 1233 O O . THR B 1 24 ? 50.667 8.768 2.076 1.00 21.32 24 THR B O 1
ATOM 1237 N N . GLU B 1 25 ? 48.881 7.941 0.986 1.00 24.53 25 GLU B N 1
ATOM 1238 C CA . GLU B 1 25 ? 49.678 7.069 0.127 1.00 25.87 25 GLU B CA 1
ATOM 1239 C C . GLU B 1 25 ? 50.544 7.803 -0.888 1.00 23.42 25 GLU B C 1
ATOM 1240 O O . GLU B 1 25 ? 51.720 7.490 -1.049 1.00 23.81 25 GLU B O 1
ATOM 1246 N N . ILE B 1 26 ? 49.962 8.784 -1.564 1.00 21.19 26 ILE B N 1
ATOM 1247 C CA . ILE B 1 26 ? 50.673 9.530 -2.593 1.00 21.28 26 ILE B CA 1
ATOM 1248 C C . ILE B 1 26 ? 51.660 10.595 -2.103 1.00 21.87 26 ILE B C 1
ATOM 1249 O O . ILE B 1 26 ? 52.786 10.683 -2.602 1.00 20.65 26 ILE B O 1
ATOM 1254 N N . LEU B 1 27 ? 51.244 11.396 -1.129 1.00 21.47 27 LEU B N 1
ATOM 1255 C CA . LEU B 1 27 ? 52.086 12.484 -0.637 1.00 21.63 27 LEU B CA 1
ATOM 1256 C C . LEU B 1 27 ? 52.606 12.349 0.782 1.00 22.71 27 LEU B C 1
ATOM 1257 O O . LEU B 1 27 ? 53.219 13.282 1.294 1.00 22.22 27 LEU B O 1
ATOM 1262 N N . ASP B 1 28 ? 52.376 11.203 1.416 1.00 22.53 28 ASP B N 1
ATOM 1263 C CA . ASP B 1 28 ? 52.815 11.000 2.798 1.00 23.66 28 ASP B CA 1
ATOM 1264 C C . ASP B 1 28 ? 52.099 11.956 3.757 1.00 23.10 28 ASP B C 1
ATOM 1265 O O . ASP B 1 28 ? 52.620 12.291 4.820 1.00 21.09 28 ASP B O 1
ATOM 1270 N N . TRP B 1 29 ? 50.906 12.395 3.367 1.00 20.59 29 TRP B N 1
ATOM 1271 C CA . TRP B 1 29 ? 50.089 13.270 4.201 1.00 20.24 29 TRP B CA 1
ATOM 1272 C C . TRP B 1 29 ? 49.853 12.513 5.513 1.00 21.59 29 TRP B C 1
ATOM 1273 O O . TRP B 1 29 ? 49.555 11.318 5.496 1.00 21.21 29 TRP B O 1
ATOM 1284 N N . LYS B 1 30 ? 49.986 13.209 6.638 1.00 21.37 30 LYS B N 1
ATOM 1285 C CA . LYS B 1 30 ? 49.793 12.608 7.954 1.00 21.88 30 LYS B CA 1
ATOM 1286 C C . LYS B 1 30 ? 48.598 13.228 8.662 1.00 22.31 30 LYS B C 1
ATOM 1287 O O . LYS B 1 30 ? 48.653 14.388 9.079 1.00 20.51 30 LYS B O 1
ATOM 1293 N N . GLU B 1 31 ? 47.525 12.451 8.800 1.00 21.38 31 GLU B N 1
ATOM 1294 C CA . GLU B 1 31 ? 46.319 12.917 9.476 1.00 20.51 31 GLU B CA 1
ATOM 1295 C C . GLU B 1 31 ? 46.623 13.176 10.955 1.00 19.68 31 GLU B C 1
ATOM 1296 O O . GLU B 1 31 ? 47.186 12.327 11.641 1.00 18.69 31 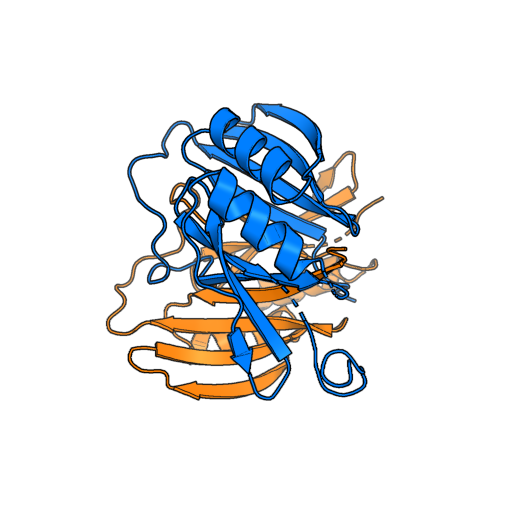GLU B O 1
ATOM 1302 N N . LEU B 1 32 ? 46.267 14.359 11.439 1.00 19.44 32 LEU B N 1
ATOM 1303 C CA . LEU B 1 32 ? 46.497 14.699 12.842 1.00 21.86 32 LEU B CA 1
ATOM 1304 C C . LEU B 1 32 ? 45.216 14.556 13.644 1.00 23.63 32 LEU B C 1
ATOM 1305 O O . LEU B 1 32 ? 45.213 14.029 14.750 1.00 24.94 32 LEU B O 1
ATOM 1310 N N . VAL B 1 33 ? 44.123 15.047 13.077 1.00 24.98 33 VAL B N 1
ATOM 1311 C CA . VAL B 1 33 ? 42.847 14.983 13.757 1.00 26.36 33 VAL B CA 1
ATOM 1312 C C . VAL B 1 33 ? 41.733 14.940 12.728 1.00 27.15 33 VAL B C 1
ATOM 1313 O O . VAL B 1 33 ? 41.895 15.392 11.584 1.00 24.86 33 VAL B O 1
ATOM 1317 N N . ARG B 1 34 ? 40.608 14.377 13.144 1.00 28.55 34 ARG B N 1
ATOM 1318 C CA . ARG B 1 34 ? 39.431 14.258 12.300 1.00 29.99 34 ARG B CA 1
ATOM 1319 C C . ARG B 1 34 ? 38.316 14.981 13.041 1.00 31.89 34 ARG B C 1
ATOM 1320 O O . ARG B 1 34 ? 38.404 15.183 14.257 1.00 31.24 34 ARG B O 1
ATOM 1328 N N . GLY B 1 35 ? 37.271 15.375 12.324 1.00 31.41 35 GLY B N 1
ATOM 1329 C CA . GLY B 1 35 ? 36.186 16.071 12.981 1.00 32.37 35 GLY B CA 1
ATOM 1330 C C . GLY B 1 35 ? 34.912 16.179 12.173 1.00 33.21 35 GLY B C 1
ATOM 1331 O O . GLY B 1 35 ? 34.854 15.781 11.007 1.00 29.58 35 GLY B O 1
ATOM 1332 N N . ARG B 1 36 ? 33.886 16.733 12.812 1.00 34.67 36 ARG B N 1
ATOM 1333 C CA . ARG B 1 36 ? 32.585 16.913 12.186 1.00 37.50 36 ARG B CA 1
ATOM 1334 C C . ARG B 1 36 ? 32.118 18.340 12.407 1.00 37.55 36 ARG B C 1
ATOM 1335 O O . ARG B 1 36 ? 32.176 18.850 13.522 1.00 39.27 36 ARG B O 1
ATOM 1343 N N . GLY B 1 37 ? 31.681 18.987 11.335 1.00 38.30 37 GLY B N 1
ATOM 1344 C CA . GLY B 1 37 ? 31.177 20.344 11.430 1.00 37.93 37 GLY B CA 1
ATOM 1345 C C . GLY B 1 37 ? 29.663 20.261 11.325 1.00 38.74 37 GLY B C 1
ATOM 1346 O O . GLY B 1 37 ? 29.099 19.162 11.371 1.00 36.68 37 GLY B O 1
ATOM 1347 N N . ASP B 1 38 ? 28.997 21.403 11.180 1.00 39.60 38 ASP B N 1
ATOM 1348 C CA . ASP B 1 38 ? 27.540 21.403 11.072 1.00 41.47 38 ASP B CA 1
ATOM 1349 C C . ASP B 1 38 ? 27.082 20.630 9.843 1.00 40.51 38 ASP B C 1
ATOM 1350 O O . ASP B 1 38 ? 26.208 19.768 9.929 1.00 40.50 38 ASP B O 1
ATOM 1355 N N . THR B 1 39 ? 27.690 20.926 8.701 1.00 38.51 39 THR B N 1
ATOM 1356 C CA . THR B 1 39 ? 27.329 20.269 7.455 1.00 36.76 39 THR B CA 1
ATOM 1357 C C . THR B 1 39 ? 28.536 19.652 6.754 1.00 35.42 39 THR B C 1
ATOM 1358 O O . THR B 1 39 ? 28.511 19.437 5.539 1.00 36.06 39 THR B O 1
ATOM 1362 N N . THR B 1 40 ? 29.587 19.367 7.513 1.00 33.32 40 THR B N 1
ATOM 1363 C CA . THR B 1 40 ? 30.795 18.804 6.930 1.00 31.72 40 THR B CA 1
ATOM 1364 C C . THR B 1 40 ? 31.588 17.926 7.874 1.00 30.80 40 THR B C 1
ATOM 1365 O O . THR B 1 40 ? 31.417 17.977 9.091 1.00 30.20 40 THR B O 1
ATOM 1369 N N . SER B 1 41 ? 32.463 17.127 7.274 1.00 29.55 41 SER B N 1
ATOM 1370 C CA . SER B 1 41 ? 33.370 16.240 7.988 1.00 28.95 41 SER B CA 1
ATOM 1371 C C . SER B 1 41 ? 34.748 16.632 7.465 1.00 26.96 41 SER B C 1
ATOM 1372 O O . SER B 1 41 ? 34.902 16.887 6.269 1.00 26.01 41 SER B O 1
ATOM 1375 N N . PHE B 1 42 ? 35.745 16.690 8.339 1.00 24.81 42 PHE B N 1
ATOM 1376 C CA . PHE B 1 42 ? 37.077 17.083 7.894 1.00 25.09 42 PHE B CA 1
ATOM 1377 C C . PHE B 1 42 ? 38.181 16.250 8.510 1.00 25.05 42 PHE B C 1
ATOM 1378 O O . PHE B 1 42 ? 37.970 15.503 9.464 1.00 23.99 42 PHE B O 1
ATOM 1386 N N . ALA B 1 43 ? 39.370 16.404 7.946 1.00 23.73 43 ALA B N 1
ATOM 1387 C CA . ALA B 1 43 ? 40.549 15.722 8.425 1.00 21.65 43 ALA B CA 1
ATOM 1388 C C . ALA B 1 43 ? 41.696 16.699 8.217 1.00 21.07 43 ALA B C 1
ATOM 1389 O O . ALA B 1 43 ? 41.939 17.160 7.098 1.00 17.78 43 ALA B O 1
ATOM 1391 N N . HIS B 1 44 ? 42.376 17.045 9.304 1.00 19.57 44 HIS B N 1
ATOM 1392 C CA . HIS B 1 44 ? 43.499 17.962 9.222 1.00 20.75 44 HIS B CA 1
ATOM 1393 C C . HIS B 1 44 ? 44.781 17.133 9.217 1.00 20.80 44 HIS B C 1
ATOM 1394 O O . HIS B 1 44 ? 45.005 16.313 10.107 1.00 21.29 44 HIS B O 1
ATOM 1401 N N . GLY B 1 45 ? 45.611 17.340 8.206 1.00 18.61 45 GLY B N 1
ATOM 1402 C CA . GLY B 1 45 ? 46.852 16.596 8.126 1.00 20.17 45 GLY B CA 1
ATOM 1403 C C . GLY B 1 45 ? 48.005 17.493 7.734 1.00 18.18 45 GLY B C 1
ATOM 1404 O O . GLY B 1 45 ? 47.800 18.652 7.392 1.00 18.12 45 GLY B O 1
ATOM 1405 N N . VAL B 1 46 ? 49.216 16.952 7.788 1.00 18.96 46 VAL B N 1
ATOM 1406 C CA . VAL B 1 46 ? 50.419 17.698 7.434 1.00 18.39 46 VAL B CA 1
ATOM 1407 C C . VAL B 1 46 ? 51.311 16.877 6.508 1.00 19.68 46 VAL B C 1
ATOM 1408 O O . VAL B 1 46 ? 51.433 15.661 6.662 1.00 18.04 46 VAL B O 1
ATOM 1412 N N . LEU B 1 47 ? 51.933 17.552 5.547 1.00 20.49 47 LEU B N 1
ATOM 1413 C CA . LEU B 1 47 ? 52.825 16.889 4.605 1.00 23.43 47 LEU B CA 1
ATOM 1414 C C . LEU B 1 47 ? 54.257 16.952 5.095 1.00 25.54 47 LEU B C 1
ATOM 1415 O O . LEU B 1 47 ? 54.578 17.703 6.024 1.00 23.51 47 LEU B O 1
ATOM 1420 N N . PRO B 1 48 ? 55.140 16.139 4.492 1.00 26.35 48 PRO B N 1
ATOM 1421 C CA . PRO B 1 48 ? 56.537 16.186 4.917 1.00 27.42 48 PRO B CA 1
ATOM 1422 C C . PRO B 1 48 ? 56.922 17.628 4.598 1.00 27.16 48 PRO B C 1
ATOM 1423 O O . PRO B 1 48 ? 56.437 18.191 3.615 1.00 28.96 48 PRO B O 1
ATOM 1427 N N . GLY B 1 49 ? 57.771 18.238 5.409 1.00 25.50 49 GLY B N 1
ATOM 1428 C CA . GLY B 1 49 ? 58.117 19.619 5.141 1.00 24.13 49 GLY B CA 1
ATOM 1429 C C . GLY B 1 49 ? 57.282 20.513 6.041 1.00 22.78 49 GLY B C 1
ATOM 1430 O O . GLY B 1 49 ? 57.628 21.671 6.260 1.00 22.96 49 GLY B O 1
ATOM 1431 N N . GLY B 1 50 ? 56.171 19.979 6.546 1.00 21.86 50 GLY B N 1
ATOM 1432 C CA . GLY B 1 50 ? 55.325 20.736 7.457 1.00 22.17 50 GLY B CA 1
ATOM 1433 C C . GLY B 1 50 ? 54.063 21.428 6.961 1.00 22.12 50 GLY B C 1
ATOM 1434 O O . GLY B 1 50 ? 53.308 21.972 7.775 1.00 20.92 50 GLY B O 1
ATOM 1435 N N . LEU B 1 51 ? 53.812 21.422 5.656 1.00 20.01 51 LEU B N 1
ATOM 1436 C CA . LEU B 1 51 ? 52.613 22.085 5.134 1.00 20.18 51 LEU B CA 1
ATOM 1437 C C . LEU B 1 51 ? 51.316 21.443 5.623 1.00 18.02 51 LEU B C 1
ATOM 1438 O O . LEU B 1 51 ? 51.151 20.228 5.549 1.00 17.22 51 LEU B O 1
ATOM 1443 N N . SER B 1 52 ? 50.397 22.273 6.112 1.00 17.41 52 SER B N 1
ATOM 1444 C CA . SER B 1 52 ? 49.110 21.793 6.588 1.00 17.88 52 SER B CA 1
ATOM 1445 C C . SER B 1 52 ? 48.061 21.731 5.480 1.00 18.35 52 SER B C 1
ATOM 1446 O O . SER B 1 52 ? 47.829 22.712 4.766 1.00 16.91 52 SER B O 1
ATOM 1449 N N . ILE B 1 53 ? 47.427 20.568 5.350 1.00 18.05 53 ILE B N 1
ATOM 1450 C CA . ILE B 1 53 ? 46.378 20.358 4.354 1.00 17.52 53 ILE B CA 1
ATOM 1451 C C . ILE B 1 53 ? 45.145 19.780 5.042 1.00 18.75 53 ILE B C 1
ATOM 1452 O O . ILE B 1 53 ? 45.198 18.714 5.667 1.00 16.60 53 ILE B O 1
ATOM 1457 N N . VAL B 1 54 ? 44.030 20.483 4.914 1.00 19.02 54 VAL B N 1
ATOM 1458 C CA . VAL B 1 54 ? 42.781 20.035 5.503 1.00 19.38 54 VAL B CA 1
ATOM 1459 C C . VAL B 1 54 ? 41.886 19.520 4.386 1.00 17.88 54 VAL B C 1
ATOM 1460 O O . VAL B 1 54 ? 41.701 20.194 3.371 1.00 18.70 54 VAL B O 1
ATOM 1464 N N . LEU B 1 55 ? 41.356 18.317 4.558 1.00 16.23 55 LEU B N 1
ATOM 1465 C CA . LEU B 1 55 ? 40.457 17.735 3.569 1.00 17.99 55 LEU B CA 1
ATOM 1466 C C . LEU B 1 55 ? 39.072 17.849 4.182 1.00 18.79 55 LEU B C 1
ATOM 1467 O O . LEU B 1 55 ? 38.854 17.414 5.312 1.00 17.45 55 LEU B O 1
ATOM 1472 N N . ARG B 1 56 ? 38.143 18.437 3.440 1.00 20.72 56 ARG B N 1
ATOM 1473 C CA . ARG B 1 56 ? 36.798 18.614 3.946 1.00 23.20 56 ARG B CA 1
ATOM 1474 C C . ARG B 1 56 ? 35.716 18.077 3.019 1.00 22.51 56 ARG B C 1
ATOM 1475 O O . ARG B 1 56 ? 35.667 18.420 1.832 1.00 19.89 56 ARG B O 1
ATOM 1483 N N . GLU B 1 57 ? 34.865 17.215 3.572 1.00 23.72 57 GLU B N 1
ATOM 1484 C CA . GLU B 1 57 ? 33.751 16.634 2.822 1.00 25.14 57 GLU B CA 1
ATOM 1485 C C . GLU B 1 57 ? 32.484 17.374 3.234 1.00 25.74 57 GLU B C 1
ATOM 1486 O O . GLU B 1 57 ? 32.154 17.436 4.416 1.00 24.75 57 GLU B O 1
ATOM 1492 N N . HIS B 1 58 ? 31.782 17.932 2.255 1.00 28.31 58 HIS B N 1
ATOM 1493 C CA . HIS B 1 58 ? 30.556 18.672 2.509 1.00 32.12 58 HIS B CA 1
ATOM 1494 C C . HIS B 1 58 ? 29.329 17.785 2.345 1.00 35.06 58 HIS B C 1
ATOM 1495 O O . HIS B 1 58 ? 29.265 16.967 1.428 1.00 35.76 58 HIS B O 1
ATOM 1502 N N . ASP B 1 59 ? 28.357 17.961 3.236 1.00 39.50 59 ASP B N 1
ATOM 1503 C CA . ASP B 1 59 ? 27.130 17.172 3.207 1.00 43.97 59 ASP B CA 1
ATOM 1504 C C . ASP B 1 59 ? 26.426 17.119 1.863 1.00 45.22 59 ASP B C 1
ATOM 1505 O O . ASP B 1 59 ? 26.493 18.057 1.067 1.00 45.33 59 ASP B O 1
ATOM 1510 N N . GLY B 1 60 ? 25.751 15.996 1.634 1.00 47.96 60 GLY B N 1
ATOM 1511 C CA . GLY B 1 60 ? 24.998 15.778 0.411 1.00 50.22 60 GLY B CA 1
ATOM 1512 C C . GLY B 1 60 ? 25.635 16.279 -0.866 1.00 51.33 60 GLY B C 1
ATOM 1513 O O . GLY B 1 60 ? 24.944 16.795 -1.745 1.00 51.56 60 GLY B O 1
ATOM 1514 N N . GLY B 1 61 ? 26.949 16.126 -0.979 1.00 51.95 61 GLY B N 1
ATOM 1515 C CA . GLY B 1 61 ? 27.631 16.574 -2.178 1.00 51.60 61 GLY B CA 1
ATOM 1516 C C . GLY B 1 61 ? 27.29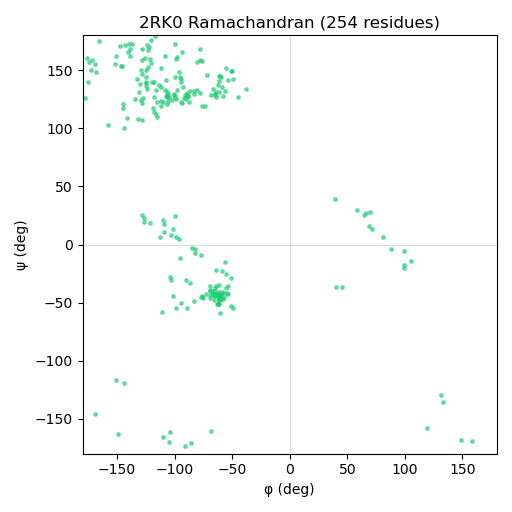9 15.657 -3.334 1.00 51.95 61 GLY B C 1
ATOM 1517 O O . GLY B 1 61 ? 27.115 14.450 -3.145 1.00 53.71 61 GLY B O 1
ATOM 1518 N N . GLY B 1 62 ? 27.210 16.220 -4.533 1.00 50.25 62 GLY B N 1
ATOM 1519 C CA . GLY B 1 62 ? 26.902 15.406 -5.690 1.00 47.98 62 GLY B CA 1
ATOM 1520 C C . GLY B 1 62 ? 28.056 14.478 -6.000 1.00 46.46 62 GLY B C 1
ATOM 1521 O O . GLY B 1 62 ? 28.893 14.204 -5.141 1.00 47.78 62 GLY B O 1
ATOM 1522 N N . THR B 1 63 ? 28.093 13.985 -7.230 1.00 45.01 63 THR B N 1
ATOM 1523 C CA . THR B 1 63 ? 29.154 13.091 -7.679 1.00 42.27 63 THR B CA 1
ATOM 1524 C C . THR B 1 63 ? 30.189 13.974 -8.360 1.00 39.14 63 THR B C 1
ATOM 1525 O O . THR B 1 63 ? 31.307 13.548 -8.650 1.00 37.91 63 THR B O 1
ATOM 1529 N N . ASP B 1 64 ? 29.777 15.216 -8.592 1.00 35.47 64 ASP B N 1
ATOM 1530 C CA . ASP B 1 64 ? 30.574 16.238 -9.255 1.00 33.39 64 ASP B CA 1
ATOM 1531 C C . ASP B 1 64 ? 32.061 16.243 -8.917 1.00 30.75 64 ASP B C 1
ATOM 1532 O O . ASP B 1 64 ? 32.462 16.173 -7.757 1.00 27.90 64 ASP B O 1
ATOM 1537 N N . LEU B 1 65 ? 32.870 16.342 -9.963 1.00 28.86 65 LEU B N 1
ATOM 1538 C CA . LEU B 1 65 ? 34.315 16.357 -9.828 1.00 26.85 65 LEU B CA 1
ATOM 1539 C C . LEU B 1 65 ? 34.844 17.781 -9.894 1.00 25.06 65 LEU B C 1
ATOM 1540 O O . LEU B 1 65 ? 34.107 18.721 -10.172 1.00 24.06 65 LEU B O 1
ATOM 1545 N N . PHE B 1 66 ? 36.134 17.925 -9.630 1.00 23.89 66 PHE B N 1
ATOM 1546 C CA . PHE B 1 66 ? 36.806 19.214 -9.700 1.00 21.75 66 PHE B CA 1
ATOM 1547 C C . PHE B 1 66 ? 36.676 19.743 -11.135 1.00 21.54 66 PHE B C 1
ATOM 1548 O O . PHE B 1 66 ? 36.688 18.965 -12.085 1.00 19.47 66 PHE B O 1
ATOM 1556 N N . ASP B 1 67 ? 36.546 21.058 -11.289 1.00 19.73 67 ASP B N 1
ATOM 1557 C CA . ASP B 1 67 ? 36.439 21.658 -12.619 1.00 20.13 67 ASP B CA 1
ATOM 1558 C C . ASP B 1 67 ? 37.225 22.958 -12.639 1.00 20.46 67 ASP B C 1
ATOM 1559 O O . ASP B 1 67 ? 36.797 23.945 -12.041 1.00 18.08 67 ASP B O 1
ATOM 1564 N N . GLU B 1 68 ? 38.357 22.956 -13.339 1.00 19.08 68 GLU B N 1
ATOM 1565 C CA . GLU B 1 68 ? 39.224 24.128 -13.444 1.00 20.88 68 GLU B CA 1
ATOM 1566 C C . GLU B 1 68 ? 38.530 25.417 -13.853 1.00 20.18 68 GLU B C 1
ATOM 1567 O O . GLU B 1 68 ? 38.994 26.496 -13.499 1.00 18.69 68 GLU B O 1
ATOM 1573 N N . THR B 1 69 ? 37.442 25.322 -14.619 1.00 20.22 69 THR B N 1
ATOM 1574 C CA . THR B 1 69 ? 36.746 26.527 -15.068 1.00 20.80 69 THR B CA 1
ATOM 1575 C C . THR B 1 69 ? 35.869 27.179 -13.995 1.00 20.34 69 THR B C 1
ATOM 1576 O O . THR B 1 69 ? 35.364 28.289 -14.178 1.00 21.93 69 THR B O 1
ATOM 1580 N N . ARG B 1 70 ? 35.692 26.501 -12.869 1.00 21.42 70 ARG B N 1
ATOM 1581 C CA . ARG B 1 70 ? 34.890 27.067 -11.788 1.00 21.03 70 ARG B CA 1
ATOM 1582 C C . ARG B 1 70 ? 35.799 27.939 -10.920 1.00 20.81 70 ARG B C 1
ATOM 1583 O O . ARG B 1 70 ? 36.898 27.525 -10.556 1.00 19.39 70 ARG B O 1
ATOM 1591 N N . PRO B 1 71 ? 35.356 29.167 -10.595 1.00 21.22 71 PRO B N 1
ATOM 1592 C CA . PRO B 1 71 ? 36.187 30.034 -9.762 1.00 20.02 71 PRO B CA 1
ATOM 1593 C C . PRO B 1 71 ? 36.658 29.272 -8.526 1.00 20.46 71 PRO B C 1
ATOM 1594 O O . PRO B 1 71 ? 35.918 28.457 -7.955 1.00 19.03 71 PRO B O 1
ATOM 1598 N N . GLY B 1 72 ? 37.895 29.537 -8.127 1.00 18.44 72 GLY B N 1
ATOM 1599 C CA . GLY B 1 72 ? 38.469 28.859 -6.982 1.00 17.64 72 GLY B CA 1
ATOM 1600 C C . GLY B 1 72 ? 39.841 28.358 -7.378 1.00 17.25 72 GLY B C 1
ATOM 1601 O O . GLY B 1 72 ? 40.651 29.115 -7.914 1.00 14.77 72 GLY B O 1
ATOM 1602 N N . LEU B 1 73 ? 40.102 27.080 -7.134 1.00 16.49 73 LEU B N 1
ATOM 1603 C CA . LEU B 1 73 ? 41.389 26.508 -7.482 1.00 18.28 73 LEU B CA 1
ATOM 1604 C C . LEU B 1 73 ? 41.493 26.144 -8.957 1.00 19.68 73 LEU B C 1
ATOM 1605 O O . LEU B 1 73 ? 40.586 25.526 -9.522 1.00 18.40 73 LEU B O 1
ATOM 1610 N N . ASP B 1 74 ? 42.603 26.547 -9.570 1.00 18.07 74 ASP B N 1
ATOM 1611 C CA . ASP B 1 74 ? 42.900 26.215 -10.955 1.00 18.31 74 ASP B CA 1
ATOM 1612 C C . ASP B 1 74 ? 43.767 24.963 -10.785 1.00 18.43 74 ASP B C 1
ATOM 1613 O O . ASP B 1 74 ? 43.531 23.931 -11.407 1.00 18.84 74 ASP B O 1
ATOM 1618 N N . HIS B 1 75 ? 44.777 25.074 -9.926 1.00 18.25 75 HIS B N 1
ATOM 1619 C CA . HIS B 1 75 ? 45.648 23.954 -9.581 1.00 17.55 75 HIS B CA 1
ATOM 1620 C C . HIS B 1 75 ? 46.591 24.345 -8.452 1.00 17.46 75 HIS B C 1
ATOM 1621 O O . HIS B 1 75 ? 46.920 25.522 -8.289 1.00 15.03 75 HIS B O 1
ATOM 1628 N N . LEU B 1 76 ? 46.972 23.357 -7.642 1.00 15.02 76 LEU B N 1
ATOM 1629 C CA . LEU B 1 76 ? 47.869 23.581 -6.515 1.00 16.30 76 LEU B CA 1
ATOM 1630 C C . LEU B 1 76 ? 49.249 22.996 -6.811 1.00 16.86 76 LEU B C 1
ATOM 1631 O O . LEU B 1 76 ? 49.372 21.824 -7.161 1.00 16.66 76 LEU B O 1
ATOM 1636 N N . SER B 1 77 ? 50.290 23.806 -6.657 1.00 15.60 77 SER B N 1
ATOM 1637 C CA . SER B 1 77 ? 51.629 23.335 -6.960 1.00 16.28 77 SER B CA 1
ATOM 1638 C C . SER B 1 77 ? 52.545 23.192 -5.751 1.00 15.60 77 SER B C 1
ATOM 1639 O O . SER B 1 77 ? 52.817 24.162 -5.048 1.00 14.79 77 SER B O 1
ATOM 1642 N N . PHE B 1 78 ? 53.010 21.966 -5.519 1.00 14.18 78 PHE B N 1
ATOM 1643 C CA . PHE B 1 78 ? 53.910 21.671 -4.407 1.00 17.12 78 PHE B CA 1
ATOM 1644 C C . PHE B 1 78 ? 55.361 21.732 -4.882 1.00 18.00 78 PHE B C 1
ATOM 1645 O O . PHE B 1 78 ? 55.682 21.331 -6.003 1.00 16.93 78 PHE B O 1
ATOM 1653 N N . SER B 1 79 ? 56.238 22.244 -4.030 1.00 18.75 79 SER B N 1
ATOM 1654 C CA . SER B 1 79 ? 57.650 22.310 -4.375 1.00 19.06 79 SER B CA 1
ATOM 1655 C C . SER B 1 79 ? 58.314 21.070 -3.789 1.00 17.72 79 SER B C 1
ATOM 1656 O O . SER B 1 79 ? 57.906 20.601 -2.729 1.00 18.38 79 SER B O 1
ATOM 1659 N N . VAL B 1 80 ? 59.299 20.518 -4.493 1.00 17.08 80 VAL B N 1
ATOM 1660 C CA . VAL B 1 80 ? 60.036 19.351 -4.001 1.00 16.45 80 VAL B CA 1
ATOM 1661 C C . VAL B 1 80 ? 61.517 19.734 -3.959 1.00 16.66 80 VAL B C 1
ATOM 1662 O O . VAL B 1 80 ? 61.909 20.746 -4.530 1.00 18.69 80 VAL B O 1
ATOM 1666 N N . GLU B 1 81 ? 62.337 18.924 -3.297 1.00 18.52 81 GLU B N 1
ATOM 1667 C CA . GLU B 1 81 ? 63.761 19.230 -3.151 1.00 21.06 81 GLU B CA 1
ATOM 1668 C C . GLU B 1 81 ? 64.710 18.695 -4.229 1.00 20.43 81 GLU B C 1
ATOM 1669 O O . GLU B 1 81 ? 65.738 19.319 -4.503 1.00 19.56 81 GLU B O 1
ATOM 1675 N N . SER B 1 82 ? 64.382 17.556 -4.832 1.00 17.74 82 SER B N 1
ATOM 1676 C CA . SER B 1 82 ? 65.230 16.984 -5.877 1.00 19.45 82 SER B CA 1
ATOM 1677 C C . SER B 1 82 ? 64.407 16.170 -6.869 1.00 19.46 82 SER B C 1
ATOM 1678 O O . SER B 1 82 ? 63.219 15.930 -6.653 1.00 15.37 82 SER B O 1
ATOM 1689 N N . THR B 1 84 ? 64.597 13.151 -7.415 1.00 22.00 84 THR B N 1
ATOM 1690 C CA . THR B 1 84 ? 64.214 11.897 -6.789 1.00 24.57 84 THR B CA 1
ATOM 1691 C C . THR B 1 84 ? 62.785 11.969 -6.262 1.00 24.36 84 THR B C 1
ATOM 1692 O O . THR B 1 84 ? 62.044 10.987 -6.322 1.00 23.56 84 THR B O 1
ATOM 1696 N N . ASP B 1 85 ? 62.401 13.136 -5.749 1.00 23.53 85 ASP B N 1
ATOM 1697 C CA . ASP B 1 85 ? 61.058 13.315 -5.217 1.00 23.17 85 ASP B CA 1
ATOM 1698 C C . ASP B 1 85 ? 60.028 13.094 -6.323 1.00 21.93 85 ASP B C 1
ATOM 1699 O O . ASP B 1 85 ? 58.983 12.487 -6.101 1.00 21.42 85 ASP B O 1
ATOM 1704 N N . LEU B 1 86 ? 60.331 13.595 -7.515 1.00 20.84 86 LEU B N 1
ATOM 1705 C CA . LEU B 1 86 ? 59.438 13.452 -8.650 1.00 21.03 86 LEU B CA 1
ATOM 1706 C C . LEU B 1 86 ? 59.386 12.002 -9.118 1.00 21.71 86 LEU B C 1
ATOM 1707 O O . LEU B 1 86 ? 58.320 11.500 -9.481 1.00 18.25 86 LEU B O 1
ATOM 1712 N N . ASP B 1 87 ? 60.535 11.327 -9.100 1.00 23.01 87 ASP B N 1
ATOM 1713 C CA . ASP B 1 87 ? 60.588 9.927 -9.518 1.00 23.61 87 ASP B CA 1
ATOM 1714 C C . ASP B 1 87 ? 59.725 9.092 -8.583 1.00 22.63 87 ASP B C 1
ATOM 1715 O O . ASP B 1 87 ? 58.975 8.233 -9.023 1.00 22.05 87 ASP B O 1
ATOM 1720 N N . VAL B 1 88 ? 59.853 9.352 -7.287 1.00 23.10 88 VAL B N 1
ATOM 1721 C CA . VAL B 1 88 ? 59.081 8.631 -6.287 1.00 22.46 88 VAL B CA 1
ATOM 1722 C C . VAL B 1 88 ? 57.589 8.881 -6.485 1.00 22.56 88 VAL B C 1
ATOM 1723 O O . VAL B 1 88 ? 56.782 7.953 -6.403 1.00 22.45 88 VAL B O 1
ATOM 1727 N N . LEU B 1 89 ? 57.223 10.131 -6.749 1.00 21.06 89 LEU B N 1
ATOM 1728 C CA . LEU B 1 89 ? 55.819 10.465 -6.963 1.00 22.32 89 LEU B CA 1
ATOM 1729 C C . LEU B 1 89 ? 55.267 9.702 -8.167 1.00 21.38 89 LEU B C 1
ATOM 1730 O O . LEU B 1 89 ? 54.192 9.114 -8.095 1.00 19.13 89 LEU B O 1
ATOM 1735 N N . GLU B 1 90 ? 56.007 9.713 -9.269 1.00 21.36 90 GLU B N 1
ATOM 1736 C CA . GLU B 1 90 ? 55.578 8.999 -10.469 1.00 23.83 90 GLU B CA 1
ATOM 1737 C C . GLU B 1 90 ? 55.360 7.515 -10.182 1.00 23.64 90 GLU B C 1
ATOM 1738 O O . GLU B 1 90 ? 54.391 6.914 -10.648 1.00 23.33 90 GLU B O 1
ATOM 1744 N N . GLU B 1 91 ? 56.265 6.930 -9.407 1.00 23.97 91 GLU B N 1
ATOM 1745 C CA . GLU B 1 91 ? 56.154 5.522 -9.063 1.00 26.03 91 GLU B CA 1
ATOM 1746 C C . GLU B 1 91 ? 54.877 5.267 -8.254 1.00 25.19 91 GLU B C 1
ATOM 1747 O O . GLU B 1 91 ? 54.148 4.309 -8.519 1.00 24.51 91 GLU B O 1
ATOM 1753 N N . ARG B 1 92 ? 54.603 6.132 -7.279 1.00 23.25 92 ARG B N 1
ATOM 1754 C CA . ARG B 1 92 ? 53.405 5.989 -6.458 1.00 21.54 92 ARG B CA 1
ATOM 1755 C C . ARG B 1 92 ? 52.144 6.199 -7.276 1.00 20.26 92 ARG B C 1
ATOM 1756 O O . ARG B 1 92 ? 51.171 5.465 -7.126 1.00 21.29 92 ARG B O 1
ATOM 1764 N N . LEU B 1 93 ? 52.158 7.214 -8.129 1.00 18.35 93 LEU B N 1
ATOM 1765 C CA . LEU B 1 93 ? 51.002 7.523 -8.954 1.00 18.95 93 LEU B CA 1
ATOM 1766 C C . LEU B 1 93 ? 50.677 6.357 -9.884 1.00 20.39 93 LEU B C 1
ATOM 1767 O O . LEU B 1 93 ? 49.521 5.945 -9.996 1.00 20.21 93 LEU B O 1
ATOM 1772 N N . ALA B 1 94 ? 51.701 5.821 -10.540 1.00 21.39 94 ALA B N 1
ATOM 1773 C CA . ALA B 1 94 ? 51.519 4.695 -11.451 1.00 24.40 94 ALA B CA 1
ATOM 1774 C C . ALA B 1 94 ? 50.955 3.490 -10.712 1.00 26.77 94 ALA B C 1
ATOM 1775 O O . ALA B 1 94 ? 50.022 2.845 -11.184 1.00 28.45 94 ALA B O 1
ATOM 1777 N N . LYS B 1 95 ? 51.525 3.188 -9.552 1.00 27.80 95 LYS B N 1
ATOM 1778 C CA . LYS B 1 95 ? 51.068 2.058 -8.762 1.00 29.43 95 LYS B CA 1
ATOM 1779 C C . LYS B 1 95 ? 49.611 2.206 -8.334 1.00 29.93 95 LYS B C 1
ATOM 1780 O O . LYS B 1 95 ? 48.882 1.221 -8.240 1.00 29.70 95 LYS B O 1
ATOM 1786 N N . ALA B 1 96 ? 49.188 3.436 -8.069 1.00 28.29 96 ALA B N 1
ATOM 1787 C CA . ALA B 1 96 ? 47.813 3.685 -7.650 1.00 27.80 96 ALA B CA 1
ATOM 1788 C C . ALA B 1 96 ? 46.880 3.807 -8.850 1.00 27.14 96 ALA B C 1
ATOM 1789 O O . ALA B 1 96 ? 45.668 3.967 -8.691 1.00 28.10 96 ALA B O 1
ATOM 1791 N N . GLY B 1 97 ? 47.445 3.727 -10.048 1.00 26.41 97 GLY B N 1
ATOM 1792 C CA . GLY B 1 97 ? 46.636 3.843 -11.243 1.00 25.29 97 GLY B CA 1
ATOM 1793 C C . GLY B 1 97 ? 46.052 5.239 -11.381 1.00 25.74 97 GLY B C 1
ATOM 1794 O O . GLY B 1 97 ? 44.996 5.421 -11.991 1.00 24.03 97 GLY B O 1
ATOM 1795 N N . ALA B 1 98 ? 46.743 6.231 -10.821 1.00 24.80 98 ALA B N 1
ATOM 1796 C CA . ALA B 1 98 ? 46.285 7.617 -10.888 1.00 24.42 98 ALA B CA 1
ATOM 1797 C C . ALA B 1 98 ? 46.642 8.229 -12.228 1.00 23.40 98 ALA B C 1
ATOM 1798 O O . ALA B 1 98 ? 47.552 7.762 -12.907 1.00 21.93 98 ALA B O 1
ATOM 1800 N N . ALA B 1 99 ? 45.909 9.271 -12.611 1.00 22.42 99 ALA B N 1
ATOM 1801 C CA . ALA B 1 99 ? 46.166 9.967 -13.862 1.00 22.65 99 ALA B CA 1
ATOM 1802 C C . ALA B 1 99 ? 47.290 10.965 -13.613 1.00 23.20 99 ALA B C 1
ATOM 1803 O O . ALA B 1 99 ? 47.274 11.709 -12.622 1.00 22.64 99 ALA B O 1
ATOM 1805 N N . PHE B 1 100 ? 48.270 10.970 -14.506 1.00 23.06 100 PHE B N 1
ATOM 1806 C CA . PHE B 1 100 ? 49.397 11.876 -14.370 1.00 22.94 100 PHE B CA 1
ATOM 1807 C C . PHE B 1 100 ? 50.207 11.880 -15.645 1.00 22.63 100 PHE B C 1
ATOM 1808 O O . PHE B 1 100 ? 50.266 10.879 -16.350 1.00 22.38 100 PHE B O 1
ATOM 1816 N N . THR B 1 101 ? 50.818 13.021 -15.940 1.00 21.81 101 THR B N 1
ATOM 1817 C CA . THR B 1 101 ? 51.665 13.154 -17.108 1.00 21.87 101 THR B CA 1
ATOM 1818 C C . THR B 1 101 ? 53.096 13.194 -16.566 1.00 22.09 101 THR B C 1
ATOM 1819 O O . THR B 1 101 ? 53.402 13.979 -15.664 1.00 22.57 101 THR B O 1
ATOM 1823 N N . PRO B 1 102 ? 53.988 12.343 -17.101 1.00 21.03 102 PRO B N 1
ATOM 1824 C CA . PRO B 1 102 ? 55.388 12.283 -16.657 1.00 20.01 102 PRO B CA 1
ATOM 1825 C C . PRO B 1 102 ? 56.109 13.625 -16.598 1.00 20.66 102 PRO B C 1
ATOM 1826 O O . PRO B 1 102 ? 55.826 14.532 -17.378 1.00 18.60 102 PRO B O 1
ATOM 1830 N N . THR B 1 103 ? 57.051 13.732 -15.666 1.00 20.04 103 THR B N 1
ATOM 1831 C CA . THR B 1 103 ? 57.819 14.958 -15.467 1.00 22.27 103 THR B CA 1
ATOM 1832 C C . THR B 1 103 ? 58.308 15.575 -16.764 1.00 24.32 103 THR B C 1
ATOM 1833 O O . THR B 1 103 ? 58.941 14.908 -17.574 1.00 23.30 103 THR B O 1
ATOM 1837 N N . GLN B 1 104 ? 58.005 16.855 -16.953 1.00 27.16 104 GLN B N 1
ATOM 1838 C CA . GLN B 1 104 ? 58.431 17.585 -18.143 1.00 30.01 104 GLN B CA 1
ATOM 1839 C C . GLN B 1 104 ? 59.424 18.666 -17.718 1.00 32.06 104 GLN B C 1
ATOM 1840 O O . GLN B 1 104 ? 59.223 19.339 -16.705 1.00 29.88 104 GLN B O 1
ATOM 1846 N N . GLU B 1 105 ? 60.500 18.832 -18.479 1.00 32.72 105 GLU B N 1
ATOM 1847 C CA . GLU B 1 105 ? 61.463 19.869 -18.151 1.00 34.74 105 GLU B CA 1
ATOM 1848 C C . GLU B 1 105 ? 61.053 21.151 -18.861 1.00 34.99 105 GLU B C 1
ATOM 1849 O O . GLU B 1 105 ? 60.869 21.171 -20.076 1.00 35.53 105 GLU B O 1
ATOM 1855 N N . LEU B 1 106 ? 60.896 22.216 -18.090 1.00 36.66 106 LEU B N 1
ATOM 1856 C CA . LEU B 1 106 ? 60.504 23.505 -18.632 1.00 37.84 106 LEU B CA 1
ATOM 1857 C C . LEU B 1 106 ? 61.588 24.528 -18.316 1.00 38.70 106 LEU B C 1
ATOM 1858 O O . LEU B 1 106 ? 62.564 24.219 -17.635 1.00 37.39 106 LEU B O 1
ATOM 1863 N N . PRO B 1 107 ? 61.433 25.765 -18.811 1.00 40.89 107 PRO B N 1
ATOM 1864 C CA . PRO B 1 107 ? 62.424 26.818 -18.565 1.00 41.09 107 PRO B CA 1
ATOM 1865 C C . PRO B 1 107 ? 62.740 27.076 -17.090 1.00 41.39 107 PRO B C 1
ATOM 1866 O O . PRO B 1 107 ? 63.898 27.260 -16.720 1.00 42.41 107 PRO B O 1
ATOM 1870 N N . PHE B 1 108 ? 61.707 27.087 -16.255 1.00 40.25 108 PHE B N 1
ATOM 1871 C CA . PHE B 1 108 ? 61.860 27.366 -14.830 1.00 39.58 108 PHE B CA 1
ATOM 1872 C C . PHE B 1 108 ? 61.955 26.147 -13.919 1.00 37.45 108 PHE B C 1
ATOM 1873 O O . PHE B 1 108 ? 61.992 26.286 -12.696 1.00 36.37 108 PHE B O 1
ATOM 1881 N N . GLY B 1 109 ? 61.984 24.955 -14.504 1.00 34.51 109 GLY B N 1
ATOM 1882 C CA . GLY B 1 109 ? 62.084 23.760 -13.688 1.00 32.37 109 GLY B CA 1
ATOM 1883 C C . GLY B 1 109 ? 61.390 22.543 -14.264 1.00 30.32 109 GLY B C 1
ATOM 1884 O O . GLY B 1 109 ? 60.984 22.526 -15.429 1.00 28.97 109 GLY B O 1
ATOM 1885 N N . TRP B 1 110 ? 61.264 21.518 -13.431 1.00 26.39 110 TRP B N 1
ATOM 1886 C CA . TRP B 1 110 ? 60.627 20.268 -13.816 1.00 24.19 110 TRP B CA 1
ATOM 1887 C C . TRP B 1 110 ? 59.261 20.179 -13.148 1.00 24.21 110 TRP B C 1
ATOM 1888 O O . TRP B 1 110 ? 59.134 20.408 -11.946 1.00 23.20 110 TRP B O 1
ATOM 1899 N N . ILE B 1 111 ? 58.241 19.854 -13.932 1.00 23.02 111 ILE B N 1
ATOM 1900 C CA . ILE B 1 111 ? 56.890 19.761 -13.401 1.00 22.67 111 ILE B CA 1
ATOM 1901 C C . ILE B 1 111 ? 56.229 18.426 -13.649 1.00 21.80 111 ILE B C 1
ATOM 1902 O O . ILE B 1 111 ? 56.265 17.888 -14.762 1.00 21.81 111 ILE B O 1
ATOM 1907 N N . LEU B 1 112 ? 55.623 17.898 -12.595 1.00 19.49 112 LEU B N 1
ATOM 1908 C CA . LEU B 1 112 ? 54.896 16.646 -12.654 1.00 19.06 112 LEU B CA 1
ATOM 1909 C C . LEU B 1 112 ? 53.446 17.020 -12.345 1.00 18.83 112 LEU B C 1
ATOM 1910 O O . LEU B 1 112 ? 53.140 17.444 -11.235 1.00 20.50 112 LEU B O 1
ATOM 1915 N N . ALA B 1 113 ? 52.568 16.892 -13.336 1.00 18.24 113 ALA B N 1
ATOM 1916 C CA . ALA B 1 113 ? 51.157 17.227 -13.163 1.00 16.86 113 ALA B CA 1
ATOM 1917 C C . ALA B 1 113 ? 50.334 15.969 -12.951 1.00 18.76 113 ALA B C 1
ATOM 1918 O O . ALA B 1 113 ? 50.437 15.021 -13.736 1.00 17.33 113 ALA B O 1
ATOM 1920 N N . PHE B 1 114 ? 49.517 15.960 -11.897 1.00 18.87 114 PHE B N 1
ATOM 1921 C CA . PHE B 1 114 ? 48.682 14.808 -11.592 1.00 19.60 114 PHE B CA 1
ATOM 1922 C C . PHE B 1 114 ? 47.305 15.188 -11.036 1.00 20.07 114 PHE B C 1
ATOM 1923 O O . PHE B 1 114 ? 47.041 16.354 -10.744 1.00 21.36 114 PHE B O 1
ATOM 1931 N N . ARG B 1 115 ? 46.434 14.196 -10.893 1.00 21.12 115 ARG B N 1
ATOM 1932 C CA . ARG B 1 115 ? 45.070 14.416 -10.404 1.00 20.33 115 ARG B CA 1
ATOM 1933 C C . ARG B 1 115 ? 44.775 13.548 -9.191 1.00 19.79 115 ARG B C 1
ATOM 1934 O O . ARG B 1 115 ? 45.158 12.381 -9.159 1.00 20.42 115 ARG B O 1
ATOM 1942 N N . ASP B 1 116 ? 44.086 14.096 -8.197 1.00 18.29 116 ASP B N 1
ATOM 1943 C CA . ASP B 1 116 ? 43.766 13.302 -7.022 1.00 19.33 116 ASP B CA 1
ATOM 1944 C C . ASP B 1 116 ? 42.485 12.509 -7.261 1.00 20.33 116 ASP B C 1
ATOM 1945 O O . ASP B 1 116 ? 41.985 12.460 -8.387 1.00 19.13 116 ASP B O 1
ATOM 1950 N N . ALA B 1 117 ? 41.960 11.890 -6.212 1.00 19.97 117 ALA B N 1
ATOM 1951 C CA . ALA B 1 117 ? 40.748 11.081 -6.333 1.00 23.11 117 ALA B CA 1
ATOM 1952 C C . ALA B 1 117 ? 39.525 11.828 -6.862 1.00 21.84 117 ALA B C 1
ATOM 1953 O O . ALA B 1 117 ? 38.612 11.205 -7.391 1.00 23.77 117 ALA B O 1
ATOM 1955 N N . ASP B 1 118 ? 39.493 13.149 -6.727 1.00 21.94 118 ASP B N 1
ATOM 1956 C CA . ASP B 1 118 ? 38.345 13.896 -7.228 1.00 21.81 118 ASP B CA 1
ATOM 1957 C C . ASP B 1 118 ? 38.714 14.731 -8.443 1.00 21.25 118 ASP B C 1
ATOM 1958 O O . ASP B 1 118 ? 38.030 15.704 -8.769 1.00 19.31 118 ASP B O 1
ATOM 1963 N N . ASN B 1 119 ? 39.806 14.348 -9.102 1.00 19.49 119 ASN B N 1
ATOM 1964 C CA . ASN B 1 119 ? 40.270 15.047 -10.293 1.00 20.12 119 ASN B CA 1
ATOM 1965 C C . ASN B 1 119 ? 40.859 16.424 -9.996 1.00 19.37 119 ASN B C 1
ATOM 1966 O O . ASN B 1 119 ? 41.051 17.228 -10.908 1.00 16.99 119 ASN B O 1
ATOM 1971 N N . ILE B 1 120 ? 41.145 16.714 -8.729 1.00 18.09 120 ILE B N 1
ATOM 1972 C CA . ILE B 1 120 ? 41.723 18.016 -8.413 1.00 17.96 120 ILE B CA 1
ATOM 1973 C C . ILE B 1 120 ? 43.108 18.101 -9.052 1.00 17.18 120 ILE B C 1
ATOM 1974 O O . ILE B 1 120 ? 43.925 17.193 -8.902 1.00 16.78 120 ILE B O 1
ATOM 1979 N N . ALA B 1 121 ? 43.359 19.186 -9.779 1.00 16.23 121 ALA B N 1
ATOM 1980 C CA . ALA B 1 121 ? 44.634 19.381 -10.460 1.00 17.41 121 ALA B CA 1
ATOM 1981 C C . ALA B 1 121 ? 45.759 19.740 -9.490 1.00 16.37 121 ALA B C 1
ATOM 1982 O O . ALA B 1 121 ? 45.706 20.756 -8.805 1.00 15.18 121 ALA B O 1
ATOM 1984 N N . LEU B 1 122 ? 46.780 18.895 -9.449 1.00 17.71 122 LEU B N 1
ATOM 1985 C CA . LEU B 1 122 ? 47.918 19.114 -8.569 1.00 18.77 122 LEU B CA 1
ATOM 1986 C C . LEU B 1 122 ? 49.205 19.028 -9.374 1.00 18.97 122 LEU B C 1
ATOM 1987 O O . LEU B 1 122 ? 49.231 18.435 -10.451 1.00 17.91 122 LEU B O 1
ATOM 1992 N N . GLU B 1 123 ? 50.266 19.622 -8.843 1.00 18.49 123 GLU B N 1
ATOM 1993 C CA . GLU B 1 123 ? 51.569 19.595 -9.491 1.00 19.70 123 GLU B CA 1
ATOM 1994 C C . GLU B 1 123 ? 52.667 19.553 -8.436 1.00 20.09 123 GLU B C 1
ATOM 1995 O O . GLU B 1 123 ? 52.486 20.004 -7.302 1.00 17.59 123 GLU B O 1
ATOM 2001 N N . ALA B 1 124 ? 53.800 18.992 -8.833 1.00 19.53 124 ALA B N 1
ATOM 2002 C CA . ALA B 1 124 ? 54.979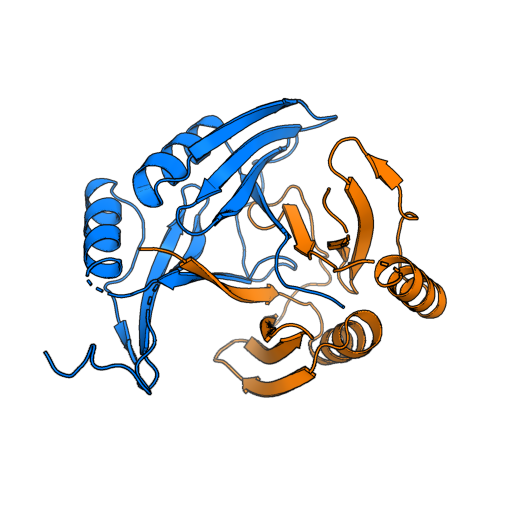 18.899 -7.992 1.00 19.73 124 ALA B CA 1
ATOM 2003 C C . ALA B 1 124 ? 56.049 19.488 -8.887 1.00 21.15 124 ALA B C 1
ATOM 2004 O O . ALA B 1 124 ? 56.245 19.032 -10.017 1.00 19.61 124 ALA B O 1
ATOM 2014 N N . LEU B 1 126 ? 60.138 21.030 -9.299 1.00 22.72 126 LEU B N 1
ATOM 2015 C CA . LEU B 1 126 ? 61.504 21.167 -8.828 1.00 23.89 126 LEU B CA 1
ATOM 2016 C C . LEU B 1 126 ? 61.960 22.425 -9.543 1.00 25.19 126 LEU B C 1
ATOM 2017 O O . LEU B 1 126 ? 62.241 22.393 -10.738 1.00 26.14 126 LEU B O 1
ATOM 2022 N N . GLY B 1 127 ? 61.998 23.537 -8.818 1.00 27.84 127 GLY B N 1
ATOM 2023 C CA . GLY B 1 127 ? 62.398 24.793 -9.423 1.00 30.68 127 GLY B CA 1
ATOM 2024 C C . GLY B 1 127 ? 63.892 24.941 -9.607 1.00 32.35 127 GLY B C 1
ATOM 2025 O O . GLY B 1 127 ? 64.673 24.268 -8.941 1.00 32.12 127 GLY B O 1
ATOM 2026 N N . ARG B 1 128 ? 64.291 25.818 -10.522 1.00 36.41 128 ARG B N 1
ATOM 2027 C CA . ARG B 1 128 ? 65.706 26.060 -10.776 1.00 39.84 128 ARG B CA 1
ATOM 2028 C C . ARG B 1 128 ? 66.214 27.083 -9.769 1.00 41.09 128 ARG B C 1
ATOM 2029 O O . ARG B 1 128 ? 65.433 28.005 -9.452 1.00 41.45 128 ARG B O 1
#

Foldseek 3Di:
DDDDDPAEEEEDADAVQQVVQCCQQQVWAWDDWQDDDQWTKTWTAGPVGHIYIYIYGNPDDPDADDLVDPDDVEEEEEDEACSLVVNVVSCVVVVFAWDRWDQDPFGIKTWGATPRRGTYIYYGDPPDCNVVD/DDDDDPAEEEEDADAVQQVVQCCQQFVWAWDDWADDPFKTKTWTAGVVGHIYMYIYGHPDDLAFDDLVDPDDVEEEEEDADCSLVSNVVSCVVVVFDWDHWDADPFGIKIWTATPRRHIYIYYGD

Sequence (258 aa):
SLSGVSHVSLTVRDLDISCRWYTEILDWKELVRGRGDTTSFAHGVLPGGLSIVLREHDGGGTDLFDETRPGLDHLSFSVESTDLDVLEERLAKAGAAFTPTQELPFGWILAFRDADNIALEALGREGHHHHHHSLSGVSHVSLTVRDLDISCRWYTEILDWKELVRGRGDTTSFAHGVLPGGLSIVLREHDGGGTDLFDETRPGLDHLSFSVESTDLDVLEERLAKAGAAFTPTQELPFGWILAFRDADNIALEALGR

Secondary structure (DSSP, 8-state):
-EEEEEEEEEE-S-HHHHHHHHHHHH--EEEEEEE-SSEEEEEEE-TTS-EEEEEEETT-SSS---TTSSEEEEEEEEE---HHHHHHHHHHHHT--B---EEETTEEE-EEE-TT--EEE--B-TTS-TT--/-EEEEEEEEEE-S-HHHHHHHHHHHH--EEEEEEE-SSEEEEEEE-TTS-EEEEEEETT--S----TTSSEEEEEEEEE---HHHHHHHHHHHTT--EEEEEEETTEEEEEEE-TT--EEE--B-

Solvent-accessible surface area: 12267 Å² total

Radius of gyration: 17.9 Å; Cα contacts (8 Å, |Δi|>4): 621; chains: 2; bounding box: 41×49×51 Å